Protein 4X2R (pdb70)

Secondary structure (DSSP, 8-state):
-PPEEEEEEEEETTEEEE-STT-GGG-EE-S-HHHHHHHHHHTT-SEEEEEEHHHHTTS---HHHHHHHHHH-SSEEEEESS--SHHHHHHHHHTT-SEEEE-HHHHH-HHHHHHHHHHHGGGEEEEEEEETTEE-----BHHHHHHHHHHTT---EEEEETTTTTS-S---HHHHHHHHHT-SS-EEEES---SHHHHHHHHTTGGGTEEEEEE-HHHHTTSS-HHHHHHHHTT--HHHH--

B-factor: mean 17.99, std 10.16, range [7.33, 72.29]

InterPro domains:
  IPR006062 Histidine biosynthesis protein [PF00977] (4-229)
  IPR010188 HisA/PriA, Actinobacteria [TIGR01919] (1-237)
  IPR011060 Ribulose-phosphate binding barrel [SSF51366] (2-235)
  IPR013785 Aldolase-type TIM barrel [G3DSA:3.20.20.70] (1-247)
  IPR023016 HisA/PriA [MF_01014] (3-236)
  IPR023016 HisA/PriA [cd04732] (4-230)
  IPR044524 Histidine biosynthesis, HisA-like [PTHR43090] (3-229)

Foldseek 3Di:
DFAAEAEEAEDDPQFGWFAALLDDVRTDGLGHSLVVLLQLLVLPHQEYEYEFLCQQLVHDTDLVSVLVSLQPNPHAYEYEGNCADDVSVVSCVVSPHQAYEDEANLAVPVPVVLVCCVVPPPNYEYEFEDAPQQGDGVHGGNLVSLVSVQVSPHQEYEYEDSNQALPLQAFPVVVVLVSLQSHPHAYETGGNNHALVSLLVLRVCVVSRPRYYYDYNNCSVCVDHSNLSVCSSVPDDRVVSPD

Radius of gyration: 16.37 Å; Cα contacts (8 Å, |Δi|>4): 578; chains: 1; bounding box: 48×37×38 Å

Solvent-accessible surface area: 10362 Å² total; per-residue (Å²): 137,104,3,28,3,0,0,1,0,9,0,15,124,29,74,0,1,21,14,92,65,14,100,58,85,33,89,59,67,66,27,35,4,11,102,9,0,88,85,27,40,149,24,49,6,91,30,0,17,0,10,5,2,29,10,17,52,59,187,60,71,15,19,95,48,8,59,133,0,9,61,81,14,82,44,114,2,0,14,22,16,18,12,108,67,93,81,29,7,87,107,7,32,178,21,50,3,34,18,0,8,0,30,37,4,0,35,137,60,59,130,9,1,38,130,7,6,87,131,59,21,124,94,1,0,0,18,1,34,1,124,60,67,74,2,36,55,86,55,39,51,0,57,135,10,0,57,80,0,43,156,30,37,9,113,35,0,7,1,13,12,12,50,44,15,9,34,52,92,9,19,42,32,114,11,6,100,86,0,6,92,110,18,126,13,38,0,0,1,20,9,6,10,24,38,12,84,23,0,14,28,0,27,154,6,35,123,90,25,0,39,5,0,10,0,9,43,1,14,32,76,59,67,9,77,3,71,35,0,40,39,4,6,45,68,43,46,41,159,112,25,112,130

CATH classification: 3.20.20.70

Structure (mmCIF, N/CA/C/O backbone):
data_4X2R
#
_entry.id   4X2R
#
_cell.length_a   76.020
_cell.length_b   76.020
_cell.length_c   43.179
_cell.angle_alpha   90.00
_cell.angle_beta   90.00
_cell.angle_gamma   90.00
#
_symmetry.space_group_name_H-M   'P 41'
#
loop_
_entity.id
_entity.type
_entity.pdbx_description
1 polymer '1-(5-phosphoribosyl)-5-[(5-phosphoribosylamino)methylideneamino] imidazole-4-carboxamide isomerase'
2 non-polymer 'PHOSPHATE ION'
3 non-polymer '3-CYCLOHEXYL-1-PROPYLSULFONIC ACID'
4 water water
#
loop_
_atom_site.group_PDB
_atom_site.id
_atom_site.type_symbol
_atom_site.label_atom_id
_atom_site.label_alt_id
_atom_site.label_comp_id
_atom_site.label_asym_id
_atom_site.label_entity_id
_atom_site.label_seq_id
_atom_site.pdbx_PDB_ins_code
_atom_site.Cartn_x
_atom_site.Cartn_y
_atom_site.Cartn_z
_atom_site.occupancy
_atom_site.B_iso_or_equiv
_atom_site.auth_seq_id
_atom_site.auth_comp_id
_atom_site.auth_asym_id
_atom_site.auth_atom_id
_atom_site.pdbx_PDB_model_num
ATOM 1 N N . ALA A 1 3 ? -31.147 5.600 -6.687 1.00 30.72 0 ALA A N 1
ATOM 2 C CA . ALA A 1 3 ? -31.820 4.670 -7.631 1.00 28.18 0 ALA A CA 1
ATOM 3 C C . ALA A 1 3 ? -32.756 3.736 -6.854 1.00 22.41 0 ALA A C 1
ATOM 4 O O . ALA A 1 3 ? -32.492 3.358 -5.697 1.00 21.85 0 ALA A O 1
ATOM 6 N N . MET A 1 4 ? -33.857 3.358 -7.485 1.00 18.75 1 MET A N 1
ATOM 7 C CA . MET A 1 4 ? -34.843 2.492 -6.841 1.00 15.25 1 MET A CA 1
ATOM 8 C C . MET A 1 4 ? -34.236 1.192 -6.364 1.00 13.99 1 MET A C 1
ATOM 9 O O . MET A 1 4 ? -33.214 0.751 -6.965 1.00 15.34 1 MET A O 1
ATOM 14 N N . LEU A 1 5 ? -34.994 0.455 -5.518 1.00 11.60 2 LEU A N 1
ATOM 15 C CA . LEU A 1 5 ? -34.697 -0.935 -5.207 1.00 9.95 2 LEU A CA 1
ATOM 16 C C . LEU A 1 5 ? -34.555 -1.711 -6.504 1.00 9.21 2 LEU A C 1
ATOM 17 O O . LEU A 1 5 ? -35.478 -1.739 -7.307 1.00 10.67 2 LEU A O 1
ATOM 22 N N . THR A 1 6 ? -33.453 -2.397 -6.679 1.00 8.67 3 THR A N 1
ATOM 23 C CA . THR A 1 6 ? -33.243 -3.252 -7.839 1.00 8.93 3 THR A CA 1
ATOM 24 C C . THR A 1 6 ? -33.706 -4.665 -7.535 1.00 8.24 3 THR A C 1
ATOM 25 O O . THR A 1 6 ? -33.185 -5.277 -6.612 1.00 9.26 3 THR A O 1
ATOM 29 N N . LEU A 1 7 ? -34.651 -5.181 -8.317 1.00 8.48 4 LEU A N 1
ATOM 30 C CA . LEU A 1 7 ? -35.008 -6.572 -8.185 1.00 8.70 4 LEU A CA 1
ATOM 31 C C . LEU A 1 7 ? -34.126 -7.478 -9.027 1.00 9.10 4 LEU A C 1
ATOM 32 O O . LEU A 1 7 ? -33.785 -7.178 -10.189 1.00 10.82 4 LEU A O 1
ATOM 37 N N . LEU A 1 8 ? -33.769 -8.607 -8.453 1.00 8.14 5 LEU A N 1
ATOM 38 C CA . LEU A 1 8 ? -33.098 -9.678 -9.168 1.00 8.61 5 LEU A CA 1
ATOM 39 C C . LEU A 1 8 ? -33.996 -10.892 -9.121 1.00 8.15 5 LEU A C 1
ATOM 40 O O . LEU A 1 8 ? -33.935 -11.681 -8.158 1.00 9.56 5 LEU A O 1
ATOM 45 N N . PRO A 1 9 ? -34.883 -11.106 -10.102 1.00 7.78 6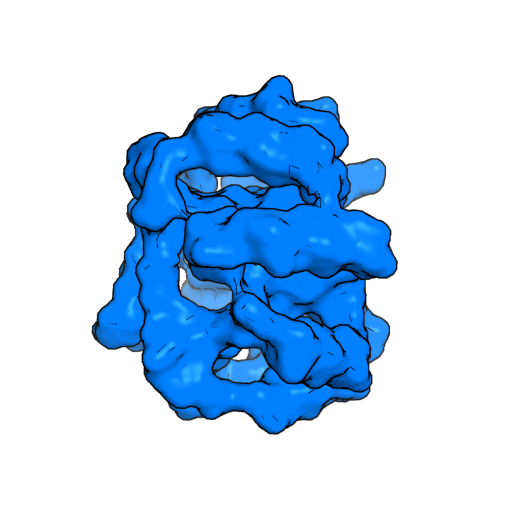 PRO A N 1
ATOM 46 C CA . PRO A 1 9 ? -35.601 -12.368 -10.138 1.00 7.59 6 PRO A CA 1
ATOM 47 C C . PRO A 1 9 ? -34.615 -13.500 -10.207 1.00 7.33 6 PRO A C 1
ATOM 48 O O . PRO A 1 9 ? -33.595 -13.412 -10.918 1.00 8.19 6 PRO A O 1
ATOM 52 N N . ALA A 1 10 ? -34.899 -14.592 -9.500 1.00 7.48 7 ALA A N 1
ATOM 53 C CA . ALA A 1 10 ? -34.001 -15.718 -9.423 1.00 7.82 7 ALA A CA 1
ATOM 54 C C . ALA A 1 10 ? -34.304 -16.780 -10.443 1.00 7.46 7 ALA A C 1
ATOM 55 O O . ALA A 1 10 ? -35.479 -17.019 -10.801 1.00 8.91 7 ALA A O 1
ATOM 57 N N . VAL A 1 11 ? -33.262 -17.460 -10.875 1.00 7.46 8 VAL A N 1
ATOM 58 C CA . VAL A 1 11 ? -33.345 -18.729 -11.588 1.00 7.77 8 VAL A CA 1
ATOM 59 C C . VAL A 1 11 ? -32.341 -19.661 -10.930 1.00 8.31 8 VAL A C 1
ATOM 60 O O . VAL A 1 11 ? -31.148 -19.463 -11.057 1.00 9.05 8 VAL A O 1
ATOM 64 N N . ASP A 1 12 ? -32.844 -20.626 -10.175 1.00 8.79 9 ASP A N 1
ATOM 65 C CA . ASP A 1 12 ? -32.024 -21.615 -9.484 1.00 8.95 9 ASP A CA 1
ATOM 66 C C . ASP A 1 12 ? -32.136 -22.918 -10.237 1.00 9.25 9 ASP A C 1
ATOM 67 O O . ASP A 1 12 ? -33.251 -23.371 -10.533 1.00 10.24 9 ASP A O 1
ATOM 72 N N . VAL A 1 13 ? -30.996 -23.542 -10.510 1.00 9.01 10 VAL A N 1
ATOM 73 C CA . VAL A 1 13 ? -30.940 -24.696 -11.381 1.00 9.33 10 VAL A CA 1
ATOM 74 C C . VAL A 1 13 ? -30.484 -25.916 -10.613 1.00 9.14 10 VAL A C 1
ATOM 75 O O . VAL A 1 13 ? -29.441 -25.905 -9.967 1.00 9.69 10 VAL A O 1
ATOM 79 N N . ALA A 1 14 ? -31.281 -26.991 -10.700 1.00 9.74 11 ALA A N 1
ATOM 80 C CA . ALA A 1 14 ? -30.893 -28.284 -10.125 1.00 9.96 11 ALA A CA 1
ATOM 81 C C . ALA A 1 14 ? -31.357 -29.340 -11.109 1.00 10.45 11 ALA A C 1
ATOM 82 O O . ALA A 1 14 ? -32.497 -29.302 -11.586 1.00 10.83 11 ALA A O 1
ATOM 84 N N . ASP A 1 15 ? -30.466 -30.262 -11.457 1.00 11.35 12 ASP A N 1
ATOM 85 C CA . ASP A 1 15 ? -30.803 -31.334 -12.396 1.00 12.53 12 ASP A CA 1
ATOM 86 C C . ASP A 1 15 ? -31.354 -30.752 -13.688 1.00 12.12 12 ASP A C 1
ATOM 87 O O . ASP A 1 15 ? -32.291 -31.300 -14.272 1.00 13.31 12 ASP A O 1
ATOM 92 N N . GLY A 1 16 ? -30.789 -29.644 -14.161 1.00 11.77 13 GLY A N 1
ATOM 93 C CA . GLY A 1 16 ? -31.219 -29.063 -15.419 1.00 12.63 13 GLY A CA 1
ATOM 94 C C . GLY A 1 16 ? -32.549 -28.346 -15.408 1.00 11.60 13 GLY A C 1
ATOM 95 O O . GLY A 1 16 ? -33.014 -27.942 -16.480 1.00 13.95 13 GLY A O 1
ATOM 96 N N . LYS A 1 17 ? -33.173 -28.195 -14.250 1.00 10.70 14 LYS A N 1
ATOM 97 C CA . LYS A 1 17 ? -34.497 -27.610 -14.126 1.00 10.85 14 LYS A CA 1
ATOM 98 C C . LYS A 1 17 ? -34.435 -26.338 -13.303 1.00 9.96 14 LYS A C 1
ATOM 99 O O . LYS A 1 17 ? -33.597 -26.217 -12.408 1.00 10.48 14 LYS A O 1
ATOM 105 N N . ALA A 1 18 ? -35.361 -25.419 -13.569 1.00 10.05 15 ALA A N 1
ATOM 106 C CA . ALA A 1 18 ? -35.592 -24.277 -12.688 1.00 9.37 15 ALA A CA 1
ATOM 107 C C . ALA A 1 18 ? -36.389 -24.772 -11.487 1.00 9.58 15 ALA A C 1
ATOM 108 O O . ALA A 1 18 ? -37.457 -25.347 -11.659 1.00 12.02 15 ALA A O 1
ATOM 110 N N . VAL A 1 19 ? -35.850 -24.584 -10.303 1.00 9.21 16 VAL A N 1
ATOM 111 C CA . VAL A 1 19 ? -36.481 -25.093 -9.096 1.00 9.71 16 VAL A CA 1
ATOM 112 C C . VAL A 1 19 ? -36.500 -24.020 -8.025 1.00 9.32 16 VAL A C 1
ATOM 113 O O . VAL A 1 19 ? -35.772 -23.029 -8.088 1.00 9.69 16 VAL A O 1
ATOM 117 N N . ARG A 1 20 ? -37.313 -24.263 -6.995 1.00 9.62 17 ARG A N 1
ATOM 118 C CA . ARG A 1 20 ? -37.183 -23.539 -5.731 1.00 9.56 17 ARG A CA 1
ATOM 119 C C . ARG A 1 20 ? -37.048 -24.568 -4.603 1.00 10.37 17 ARG A C 1
ATOM 120 O O . ARG A 1 20 ? -37.756 -25.564 -4.614 1.00 12.49 17 ARG A O 1
ATOM 128 N N . LEU A 1 21 ? -36.184 -24.258 -3.645 1.00 10.38 18 LEU A N 1
ATOM 129 C CA . LEU A 1 21 ? -36.003 -25.038 -2.440 1.00 11.24 18 LEU A CA 1
ATOM 130 C C . LEU A 1 21 ? -36.793 -24.413 -1.296 1.00 11.63 18 LEU A C 1
ATOM 131 O O . LEU A 1 21 ? -37.259 -23.243 -1.344 1.00 15.40 18 LEU A O 1
ATOM 136 N N . LEU A 1 22 ? -37.041 -25.174 -0.263 1.00 12.35 19 LEU A N 1
ATOM 137 C CA . LEU A 1 22 ? -37.639 -24.691 0.966 1.00 13.58 19 LEU A CA 1
ATOM 138 C C . LEU A 1 22 ? -36.554 -24.720 2.052 1.00 13.77 19 LEU A C 1
ATOM 139 O O . LEU A 1 22 ? -35.965 -25.755 2.337 1.00 14.81 19 LEU A O 1
ATOM 144 N N . GLN A 1 23 ? -36.300 -23.554 2.637 1.00 14.30 20 GLN A N 1
ATOM 145 C CA . GLN A 1 23 ? -35.326 -23.363 3.707 1.00 14.95 20 GLN A CA 1
ATOM 146 C C . GLN A 1 23 ? -33.978 -23.875 3.272 1.00 16.91 20 GLN A C 1
ATOM 147 O O . GLN A 1 23 ? -33.230 -24.374 4.073 1.00 18.57 20 GLN A O 1
ATOM 153 N N . GLY A 1 24 ? -33.686 -23.736 1.976 1.00 18.52 21 GLY A N 1
ATOM 154 C CA . GLY A 1 24 ? -32.386 -24.068 1.445 1.00 21.11 21 GLY A CA 1
ATOM 155 C C . GLY A 1 24 ? -32.043 -25.542 1.446 1.00 22.16 21 GLY A C 1
ATOM 156 O O . GLY A 1 24 ? -30.879 -25.887 1.218 1.00 24.84 21 GLY A O 1
ATOM 157 N N . GLU A 1 25 ? -33.018 -26.423 1.661 1.00 20.75 22 GLU A N 1
ATOM 158 C CA . GLU A 1 25 ? -32.732 -27.852 1.813 1.00 23.54 22 GLU A CA 1
ATOM 159 C C . GLU A 1 25 ? -32.684 -28.576 0.481 1.00 23.44 22 GLU A C 1
ATOM 160 O O . GLU A 1 25 ? -33.603 -28.543 -0.280 1.00 21.93 22 GLU A O 1
ATOM 166 N N A ALA A 1 26 ? -31.602 -29.259 0.155 0.43 24.18 23 ALA A N 1
ATOM 167 N N B ALA A 1 26 ? -31.539 -29.193 0.239 0.57 24.74 23 ALA A N 1
ATOM 168 C CA A ALA A 1 26 ? -31.477 -29.834 -1.196 0.43 24.76 23 ALA A CA 1
ATOM 169 C CA B ALA A 1 26 ? -31.393 -30.121 -0.857 0.57 25.48 23 ALA A CA 1
ATOM 170 C C A ALA A 1 26 ? -32.607 -30.806 -1.612 0.43 24.39 23 ALA A C 1
ATOM 171 C C B ALA A 1 26 ? -32.432 -31.202 -0.653 0.57 24.14 23 ALA A C 1
ATOM 172 O O A ALA A 1 26 ? -32.960 -30.916 -2.794 0.43 23.89 23 ALA A O 1
ATOM 173 O O B ALA A 1 26 ? -32.698 -31.640 0.475 0.57 23.53 23 ALA A O 1
ATOM 176 N N A GLY A 1 27 ? -33.172 -31.519 -0.650 0.43 24.06 24 GLY A N 1
ATOM 177 N N B GLY A 1 27 ? -33.038 -31.609 -1.759 0.57 23.25 24 GLY A N 1
ATOM 178 C CA A GLY A 1 27 ? -34.149 -32.542 -0.973 0.43 24.25 24 GLY A CA 1
ATOM 179 C CA B GLY A 1 27 ? -34.123 -32.562 -1.725 0.57 22.64 24 GLY A CA 1
ATOM 180 C C A GLY A 1 27 ? -35.532 -31.956 -1.130 0.43 23.24 24 GLY A C 1
ATOM 181 C C B GLY A 1 27 ? -35.504 -31.916 -1.668 0.57 22.21 24 GLY A C 1
ATOM 182 O O A GLY A 1 27 ? -36.520 -32.697 -1.132 0.43 24.37 24 GLY A O 1
ATOM 183 O O B GLY A 1 27 ? -36.473 -32.601 -1.965 0.57 23.29 24 GLY A O 1
ATOM 184 N N . SER A 1 28 ? -35.611 -30.639 -1.279 1.00 20.03 25 SER A N 1
ATOM 185 C CA . SER A 1 28 ? -36.904 -29.968 -1.158 1.00 19.06 25 SER A CA 1
ATOM 186 C C . SER A 1 28 ? -37.332 -29.207 -2.388 1.00 18.12 25 SER A C 1
ATOM 187 O O . SER A 1 28 ? -38.010 -28.222 -2.278 1.00 20.28 25 SER A O 1
ATOM 190 N N . GLU A 1 29 ? -36.852 -29.598 -3.549 1.00 19.20 26 GLU A N 1
ATOM 191 C CA . GLU A 1 29 ? -37.142 -28.849 -4.750 1.00 18.93 26 GLU A CA 1
ATOM 192 C C . GLU A 1 29 ? -38.568 -29.007 -5.282 1.00 16.60 26 GLU A C 1
ATOM 193 O O . GLU A 1 29 ? -39.162 -30.078 -5.255 1.00 18.96 26 GLU A O 1
ATOM 199 N N . THR A 1 30 ? -39.068 -27.890 -5.778 1.00 13.70 27 THR A N 1
ATOM 200 C CA . THR A 1 30 ? -40.226 -27.869 -6.638 1.00 13.75 27 THR A CA 1
ATOM 201 C C . THR A 1 30 ? -39.760 -27.459 -8.024 1.00 12.52 27 THR A C 1
ATOM 202 O O . THR A 1 30 ? -39.047 -26.485 -8.165 1.00 12.20 27 THR A O 1
ATOM 206 N N . ASP A 1 31 ? -40.140 -28.242 -9.013 1.00 13.40 28 ASP A N 1
ATOM 207 C CA . ASP A 1 31 ? -39.744 -28.064 -10.391 1.00 13.62 28 ASP A CA 1
ATOM 208 C C . ASP A 1 31 ? -40.680 -27.111 -11.112 1.00 12.82 28 ASP A C 1
ATOM 209 O O . ASP A 1 31 ? -41.872 -27.326 -11.126 1.00 16.60 28 ASP A O 1
ATOM 214 N N . TYR A 1 32 ? -40.107 -26.110 -11.751 1.00 11.98 29 TYR A N 1
ATOM 215 C CA . TYR A 1 32 ? -40.820 -25.089 -12.503 1.00 12.72 29 TYR A CA 1
ATOM 216 C C . TYR A 1 32 ? -40.367 -25.046 -13.962 1.00 13.92 29 TYR A C 1
ATOM 217 O O . TYR A 1 32 ? -40.576 -24.076 -14.666 1.00 16.70 29 TYR A O 1
ATOM 226 N N . GLY A 1 33 ? -39.802 -26.120 -14.454 1.00 13.41 30 GLY A N 1
ATOM 227 C CA . GLY A 1 33 ? -39.555 -26.225 -15.882 1.00 14.03 30 GLY A CA 1
ATOM 228 C C . GLY A 1 33 ? -38.183 -25.753 -16.319 1.00 12.11 30 GLY A C 1
ATOM 229 O O . GLY A 1 33 ? -37.193 -25.913 -15.632 1.00 13.29 30 GLY A O 1
ATOM 230 N N . SER A 1 34 ? -38.113 -25.197 -17.518 1.00 12.21 31 SER A N 1
ATOM 231 C CA . SER A 1 34 ? -36.855 -24.867 -18.120 1.00 11.92 31 SER A CA 1
ATOM 232 C C . SER A 1 34 ? -36.227 -23.607 -17.532 1.00 10.99 31 SER A C 1
ATOM 233 O O . SER A 1 34 ? -36.888 -22.563 -17.497 1.00 11.66 31 SER A O 1
ATOM 236 N N . PRO A 1 35 ? -34.944 -23.647 -17.157 1.00 10.84 32 PRO A N 1
ATOM 237 C CA . PRO A 1 35 ? -34.298 -22.431 -16.676 1.00 10.96 32 PRO A CA 1
ATOM 238 C C . PRO A 1 35 ? -34.108 -21.372 -17.745 1.00 9.68 32 PRO A C 1
ATOM 239 O O . PRO A 1 35 ? -34.213 -20.197 -17.441 1.00 10.29 32 PRO A O 1
ATOM 243 N N . ILE A 1 36 ? -33.817 -21.764 -18.982 1.00 10.55 33 ILE A N 1
ATOM 244 C CA . ILE A 1 36 ? -33.653 -20.730 -19.998 1.00 11.95 33 ILE A CA 1
ATOM 245 C C . ILE A 1 36 ? -35.002 -20.061 -20.272 1.00 10.68 33 ILE A C 1
ATOM 246 O O . ILE A 1 36 ? -35.038 -18.854 -20.493 1.00 11.00 33 ILE A O 1
ATOM 251 N N A GLU A 1 37 ? -36.109 -20.810 -20.236 0.51 11.14 34 GLU A N 1
ATOM 252 N N B GLU A 1 37 ? -36.115 -20.797 -20.232 0.49 11.36 34 GLU A N 1
ATOM 253 C CA A GLU A 1 37 ? -37.411 -20.185 -20.398 0.51 12.15 34 GLU A CA 1
ATOM 254 C CA B GLU A 1 37 ? -37.405 -20.150 -20.407 0.49 12.28 34 GLU A CA 1
ATOM 255 C C A GLU A 1 37 ? -37.719 -19.214 -19.264 0.51 10.95 34 GLU A C 1
ATOM 256 C C B GLU A 1 37 ? -37.738 -19.209 -19.259 0.49 10.92 34 GLU A C 1
ATOM 257 O O A GLU A 1 37 ? -38.240 -18.113 -19.513 0.51 11.63 34 GLU A O 1
ATOM 258 O O B GLU A 1 37 ? -38.307 -18.127 -19.497 0.49 11.20 34 GLU A O 1
ATOM 269 N N . ALA A 1 38 ? -37.396 -19.589 -18.030 1.00 10.15 35 ALA A N 1
ATOM 270 C CA . ALA A 1 38 ? -37.607 -18.686 -16.910 1.00 9.95 35 ALA A CA 1
ATOM 271 C C . ALA A 1 38 ? -36.795 -17.403 -17.083 1.00 9.19 35 ALA A C 1
ATOM 272 O O . ALA A 1 38 ? -37.308 -16.301 -16.881 1.00 9.48 35 ALA A O 1
ATOM 274 N N . ALA A 1 39 ? -35.535 -17.538 -17.460 1.00 8.89 36 ALA A N 1
ATOM 275 C CA . ALA A 1 39 ? -34.689 -16.383 -17.657 1.00 9.11 36 ALA A CA 1
ATOM 276 C C . ALA A 1 39 ? -35.244 -15.469 -18.749 1.00 9.26 36 ALA A C 1
ATOM 277 O O . ALA A 1 39 ? -35.280 -14.252 -18.594 1.00 9.65 36 ALA A O 1
ATOM 279 N N . ARG A 1 40 ? -35.682 -16.067 -19.857 1.00 9.66 37 ARG A N 1
ATOM 280 C CA . ARG A 1 40 ? -36.269 -15.283 -20.940 1.00 10.75 37 ARG A CA 1
ATOM 281 C C . ARG A 1 40 ? -37.515 -14.545 -20.464 1.00 10.47 37 ARG A C 1
ATOM 282 O O . ARG A 1 40 ? -37.726 -13.389 -20.815 1.00 11.50 37 ARG A O 1
ATOM 290 N N . ASP A 1 41 ? -38.333 -15.200 -19.644 1.00 10.61 38 ASP A N 1
ATOM 291 C CA . ASP A 1 41 ? -39.499 -14.561 -19.079 1.00 11.25 38 ASP A CA 1
ATOM 292 C C . ASP A 1 41 ? -39.099 -13.337 -18.261 1.00 9.86 38 ASP A C 1
ATOM 293 O O . ASP A 1 41 ? -39.774 -12.285 -18.323 1.00 10.51 38 ASP A O 1
ATOM 298 N N . TRP A 1 42 ? -38.055 -13.429 -17.466 1.00 8.86 39 TRP A N 1
ATOM 299 C CA . TRP A 1 42 ? -37.664 -12.295 -16.660 1.00 8.72 39 TRP A CA 1
ATOM 300 C C . TRP A 1 42 ? -37.168 -11.148 -17.525 1.00 8.86 39 TRP A C 1
ATOM 301 O O . TRP A 1 42 ? -37.490 -9.982 -17.230 1.00 9.47 39 TRP A O 1
ATOM 312 N N . VAL A 1 43 ? -36.409 -11.437 -18.572 1.00 8.88 40 VAL A N 1
ATOM 313 C CA . VAL A 1 43 ? -35.984 -10.381 -19.484 1.00 9.54 40 VAL A CA 1
ATOM 314 C C . VAL A 1 43 ? -37.199 -9.713 -20.091 1.00 9.63 40 VAL A C 1
ATOM 315 O O . VAL A 1 43 ? -37.299 -8.467 -20.148 1.00 10.24 40 VAL A O 1
ATOM 319 N N . GLU A 1 44 ? -38.148 -10.487 -20.570 1.00 9.97 41 GLU A N 1
ATOM 320 C CA . GLU A 1 44 ? -39.314 -9.935 -21.238 1.00 10.87 41 GLU A CA 1
ATOM 321 C C . GLU A 1 44 ? -40.215 -9.107 -20.314 1.00 10.01 41 GLU A C 1
ATOM 322 O O . GLU A 1 44 ? -40.917 -8.238 -20.773 1.00 11.55 41 GLU A O 1
ATOM 328 N N . ALA A 1 45 ? -40.112 -9.356 -19.013 1.00 9.79 42 ALA A N 1
ATOM 329 C CA . ALA A 1 45 ? -40.843 -8.608 -17.989 1.00 9.83 42 ALA A CA 1
ATOM 330 C C . ALA A 1 45 ? -40.180 -7.294 -17.607 1.00 9.25 42 ALA A C 1
ATOM 331 O O . ALA A 1 45 ? -40.765 -6.548 -16.822 1.00 10.16 42 ALA A O 1
ATOM 333 N N . GLY A 1 46 ? -38.988 -7.032 -18.132 1.00 9.50 43 GLY A N 1
ATOM 334 C CA . GLY A 1 46 ? -38.296 -5.802 -17.837 1.00 9.92 43 GLY A CA 1
ATOM 335 C C . GLY A 1 46 ? -37.242 -5.852 -16.771 1.00 8.77 43 GLY A C 1
ATOM 336 O O . GLY A 1 46 ? -36.769 -4.805 -16.334 1.00 10.16 43 GLY A O 1
ATOM 337 N N . ALA A 1 47 ? -36.783 -7.046 -16.394 1.00 8.91 44 ALA A N 1
ATOM 338 C CA . ALA A 1 47 ? -35.676 -7.133 -15.444 1.00 9.44 44 ALA A CA 1
ATOM 339 C C . ALA A 1 47 ? -34.424 -6.471 -15.973 1.00 9.54 44 ALA A C 1
ATOM 340 O O . ALA A 1 47 ? -34.094 -6.571 -17.161 1.00 10.33 44 ALA A O 1
ATOM 342 N N A GLU A 1 48 ? -33.662 -5.851 -15.067 0.61 9.34 45 GLU A N 1
ATOM 343 N N B GLU A 1 48 ? -33.664 -5.884 -15.060 0.39 10.04 45 GLU A N 1
ATOM 344 C CA A GLU A 1 48 ? -32.308 -5.396 -15.314 0.61 10.15 45 GLU A CA 1
ATOM 345 C CA B GLU A 1 48 ? -32.344 -5.400 -15.355 0.39 10.56 45 GLU A CA 1
ATOM 346 C C A GLU A 1 48 ? -31.252 -6.437 -14.995 0.61 9.78 45 GLU A C 1
ATOM 347 C C B GLU A 1 48 ? -31.268 -6.451 -15.010 0.39 10.01 45 GLU A C 1
ATOM 348 O O A GLU A 1 48 ? -30.140 -6.371 -15.504 0.61 11.36 45 GLU A O 1
ATOM 349 O O B GLU A 1 48 ? -30.197 -6.479 -15.599 0.39 10.64 45 GLU A O 1
ATOM 360 N N . TRP A 1 49 ? -31.585 -7.312 -14.047 1.00 9.83 46 TRP A N 1
ATOM 361 C CA . TRP A 1 49 ? -30.702 -8.339 -13.512 1.00 9.53 46 TRP A CA 1
ATOM 362 C C . TRP A 1 49 ? -31.449 -9.635 -13.394 1.00 9.85 46 TRP A C 1
ATOM 363 O O . TRP A 1 49 ? -32.668 -9.644 -13.149 1.00 11.20 46 TRP A O 1
ATOM 374 N N . ILE A 1 50 ? -30.718 -10.741 -13.479 1.00 9.56 47 ILE A N 1
ATOM 375 C CA . ILE A 1 50 ? -31.165 -12.031 -13.005 1.00 9.31 47 ILE A CA 1
ATOM 376 C C . ILE A 1 50 ? -30.145 -12.560 -12.027 1.00 8.28 47 ILE A C 1
ATOM 377 O O . ILE A 1 50 ? -28.943 -12.380 -12.235 1.00 9.87 47 ILE A O 1
ATOM 382 N N . HIS A 1 51 ? -30.609 -13.225 -10.980 1.00 7.81 48 HIS A N 1
ATOM 383 C CA . HIS A 1 51 ? -29.749 -13.932 -10.046 1.00 7.81 48 HIS A CA 1
ATOM 384 C C . HIS A 1 51 ? -29.830 -15.425 -10.409 1.00 7.58 48 HIS A C 1
ATOM 385 O O . HIS A 1 51 ? -30.878 -16.034 -10.251 1.00 8.83 48 HIS A O 1
ATOM 392 N N . LEU A 1 52 ? -28.740 -15.961 -10.928 1.00 7.79 49 LEU A N 1
ATOM 393 C CA . LEU A 1 52 ? -28.697 -17.293 -11.521 1.00 7.64 49 LEU A CA 1
ATOM 394 C C . LEU A 1 52 ? -27.817 -18.180 -10.665 1.00 8.00 49 LEU A C 1
ATOM 395 O O . LEU A 1 52 ? -26.631 -17.865 -10.476 1.00 9.43 49 LEU A O 1
ATOM 400 N N . VAL A 1 53 ? -28.381 -19.266 -10.152 1.00 8.47 50 VAL A N 1
ATOM 401 C CA . VAL A 1 53 ? -27.702 -20.113 -9.197 1.00 8.47 50 VAL A CA 1
ATOM 402 C C . VAL A 1 53 ? -27.616 -21.530 -9.704 1.00 8.37 50 VAL A C 1
ATOM 403 O O . VAL A 1 53 ? -28.606 -22.103 -10.142 1.00 9.42 50 VAL A O 1
ATOM 407 N N . ASP A 1 54 ? -26.425 -22.123 -9.612 1.00 8.52 51 ASP A N 1
ATOM 408 C CA . ASP A 1 54 ? -26.223 -23.545 -9.845 1.00 9.11 51 ASP A CA 1
ATOM 409 C C . ASP A 1 54 ? -26.327 -24.261 -8.513 1.00 8.55 51 ASP A C 1
ATOM 410 O O . ASP A 1 54 ? -25.368 -24.271 -7.743 1.00 9.41 51 ASP A O 1
ATOM 415 N N . LEU A 1 55 ? -27.507 -24.797 -8.196 1.00 9.00 52 LEU A N 1
ATOM 416 C CA . LEU A 1 55 ? -27.699 -25.406 -6.900 1.00 9.36 52 LEU A CA 1
ATOM 417 C C . LEU A 1 55 ? -26.898 -26.675 -6.747 1.00 9.73 52 LEU A C 1
ATOM 418 O O . LEU A 1 55 ? -26.402 -26.977 -5.662 1.00 11.13 52 LEU A O 1
ATOM 423 N N . ASP A 1 56 ? -26.752 -27.454 -7.813 1.00 9.39 53 ASP A N 1
ATOM 424 C CA . ASP A 1 56 ? -25.966 -28.670 -7.696 1.00 10.07 53 ASP A CA 1
ATOM 425 C C . ASP A 1 56 ? -24.527 -28.330 -7.325 1.00 10.55 53 ASP A C 1
ATOM 426 O O . ASP A 1 56 ? -23.917 -28.951 -6.435 1.00 11.88 53 ASP A O 1
ATOM 431 N N . ALA A 1 57 ? -23.968 -27.318 -7.973 1.00 9.54 54 ALA A N 1
ATOM 432 C CA . ALA A 1 57 ? -22.628 -26.869 -7.631 1.00 10.35 54 ALA A CA 1
ATOM 433 C C . ALA A 1 57 ? -22.587 -26.258 -6.235 1.00 10.61 54 ALA A C 1
ATOM 434 O O . ALA A 1 57 ? -21.632 -26.484 -5.480 1.00 12.42 54 ALA A O 1
ATOM 436 N N . ALA A 1 58 ? -23.603 -25.511 -5.852 1.00 10.93 55 ALA A N 1
ATOM 437 C CA . ALA A 1 58 ? -23.629 -24.899 -4.522 1.00 12.53 55 ALA A CA 1
ATOM 438 C C . ALA A 1 58 ? -23.535 -25.957 -3.428 1.00 13.60 55 ALA A C 1
ATOM 439 O O . ALA A 1 58 ? -22.905 -25.724 -2.407 1.00 16.79 55 ALA A O 1
ATOM 441 N N . PHE A 1 59 ? -24.191 -27.094 -3.634 1.00 12.52 56 PHE A N 1
ATOM 442 C CA . PHE A 1 59 ? -24.199 -28.220 -2.703 1.00 13.97 56 PHE A CA 1
ATOM 443 C C . PHE A 1 59 ? -23.002 -29.136 -2.849 1.00 15.71 56 PHE A C 1
ATOM 444 O O . PHE A 1 59 ? -22.896 -30.120 -2.145 1.00 16.62 56 PHE A O 1
ATOM 452 N N . GLY A 1 60 ? -22.086 -28.805 -3.755 1.00 16.76 57 GLY A N 1
ATOM 453 C CA . GLY A 1 60 ? -20.915 -29.601 -3.946 1.00 18.35 57 GLY A CA 1
ATOM 454 C C . GLY A 1 60 ? -21.344 -30.964 -4.390 1.00 16.94 57 GLY A C 1
ATOM 455 O O . GLY A 1 60 ? -20.768 -31.973 -3.937 1.00 19.99 57 GLY A O 1
ATOM 456 N N . ARG A 1 61 ? -22.267 -31.020 -5.324 1.00 16.39 58 ARG A N 1
ATOM 457 C CA . ARG A 1 61 ? -22.808 -32.255 -5.727 1.00 16.91 58 ARG A CA 1
ATOM 458 C C . ARG A 1 61 ? -23.202 -32.134 -7.209 1.00 14.92 58 ARG A C 1
ATOM 459 O O . ARG A 1 61 ? -24.375 -32.041 -7.518 1.00 16.73 58 ARG A O 1
ATOM 467 N N . GLY A 1 62 ? -22.214 -32.090 -8.105 1.00 12.12 59 GLY A N 1
ATOM 468 C CA . GLY A 1 62 ? -22.438 -31.943 -9.530 1.00 11.55 59 GLY A CA 1
ATOM 469 C C . GLY A 1 62 ? -22.428 -30.497 -9.980 1.00 10.62 59 GLY A C 1
ATOM 470 O O . GLY A 1 62 ? -21.926 -29.611 -9.312 1.00 11.24 59 GLY A O 1
ATOM 471 N N . SER A 1 63 ? -22.962 -30.273 -11.182 1.00 10.04 60 SER A N 1
ATOM 472 C CA . SER A 1 63 ? -22.939 -28.977 -11.803 1.00 9.72 60 SER A CA 1
ATOM 473 C C . SER A 1 63 ? -23.861 -28.931 -12.994 1.00 9.87 60 SER A C 1
ATOM 474 O O . SER A 1 63 ? -24.146 -29.943 -13.623 1.00 11.47 60 SER A O 1
ATOM 477 N N . ASN A 1 64 ? -24.268 -27.706 -13.333 1.00 9.60 61 ASN A N 1
ATOM 478 C CA . ASN A 1 64 ? -25.031 -27.370 -14.509 1.00 10.20 61 ASN A CA 1
ATOM 479 C C . ASN A 1 64 ? -24.322 -26.293 -15.333 1.00 9.84 61 ASN A C 1
ATOM 480 O O . ASN A 1 64 ? -24.969 -25.505 -16.022 1.00 10.28 61 ASN A O 1
ATOM 485 N N . ALA A 1 65 ? -23.003 -26.239 -15.257 1.00 10.97 62 ALA A N 1
ATOM 486 C CA . ALA A 1 65 ? -22.292 -25.091 -15.773 1.00 11.27 62 ALA A CA 1
ATOM 487 C C . ALA A 1 65 ? -22.585 -24.743 -17.237 1.00 10.80 62 ALA A C 1
ATOM 488 O O . ALA A 1 65 ? -22.798 -23.567 -17.523 1.00 11.22 62 ALA A O 1
ATOM 490 N N . PRO A 1 66 ? -22.578 -25.709 -18.158 1.00 11.52 63 PRO A N 1
ATOM 491 C CA . PRO A 1 66 ? -22.856 -25.320 -19.552 1.00 12.63 63 PRO A CA 1
ATOM 492 C C . PRO A 1 66 ? -24.220 -24.655 -19.717 1.00 11.64 63 PRO A C 1
ATOM 493 O O . PRO A 1 66 ? -24.373 -23.746 -20.534 1.00 12.15 63 PRO A O 1
ATOM 497 N N . LEU A 1 67 ? -25.204 -25.156 -18.999 1.00 11.51 64 LEU A N 1
ATOM 498 C CA . LEU A 1 67 ? -26.539 -24.601 -19.078 1.00 12.13 64 LEU A CA 1
ATOM 499 C C . LEU A 1 67 ? -26.563 -23.153 -18.576 1.00 10.91 64 LEU A C 1
ATOM 500 O O . LEU A 1 67 ? -27.154 -22.259 -19.201 1.00 11.31 64 LEU A O 1
ATOM 505 N N . LEU A 1 68 ? -25.903 -22.906 -17.440 1.00 10.45 65 LEU A N 1
ATOM 506 C CA . LEU A 1 68 ? -25.830 -21.547 -16.951 1.00 10.41 65 LEU A CA 1
ATOM 507 C C . LEU A 1 68 ? -25.069 -20.646 -17.911 1.00 10.36 65 LEU A C 1
ATOM 508 O O . LEU A 1 68 ? -25.456 -19.501 -18.131 1.00 11.10 65 LEU A O 1
ATOM 513 N N . GLU A 1 69 ? -23.984 -21.143 -18.513 1.00 10.67 66 GLU A N 1
ATOM 514 C CA . GLU A 1 69 ? -23.238 -20.359 -19.499 1.00 11.73 66 GLU A CA 1
ATOM 515 C C . GLU A 1 69 ? -24.108 -19.964 -20.656 1.00 11.02 66 GLU A C 1
ATOM 516 O O . GLU A 1 69 ? -24.023 -18.843 -21.165 1.00 11.62 66 GLU A O 1
ATOM 522 N N . ARG A 1 70 ? -24.934 -20.896 -21.117 1.00 10.87 67 ARG A N 1
ATOM 523 C CA . ARG A 1 70 ? -25.830 -20.572 -22.217 1.00 11.64 67 ARG A CA 1
ATOM 524 C C . ARG A 1 70 ? -26.780 -19.446 -21.840 1.00 11.07 67 ARG A C 1
ATOM 525 O O . ARG A 1 70 ? -27.018 -18.526 -22.633 1.00 11.97 67 ARG A O 1
ATOM 533 N N . ILE A 1 71 ? -27.327 -19.502 -20.628 1.00 10.17 68 ILE A N 1
ATOM 534 C CA . ILE A 1 71 ? -28.243 -18.471 -20.179 1.00 10.27 68 ILE A CA 1
ATOM 535 C C . ILE A 1 71 ? -27.527 -17.122 -20.126 1.00 10.38 68 ILE A C 1
ATOM 536 O O . ILE A 1 71 ? -28.043 -16.118 -20.625 1.00 11.49 68 ILE A O 1
ATOM 541 N N . VAL A 1 72 ? -26.377 -17.071 -19.484 1.00 9.88 69 VAL A N 1
ATOM 542 C CA . VAL A 1 72 ? -25.659 -15.803 -19.347 1.00 10.38 69 VAL A CA 1
ATOM 543 C C . VAL A 1 72 ? -25.364 -15.215 -20.719 1.00 11.76 69 VAL A C 1
ATOM 544 O O . VAL A 1 72 ? -25.483 -14.021 -20.932 1.00 13.20 69 VAL A O 1
ATOM 548 N N . GLY A 1 73 ? -24.981 -16.063 -21.663 1.00 11.93 70 GLY A N 1
ATOM 549 C CA . GLY A 1 73 ? -24.606 -15.591 -22.972 1.00 13.81 70 GLY A CA 1
ATOM 550 C C . GLY A 1 73 ? -25.792 -15.118 -23.780 1.00 14.95 70 GLY A C 1
ATOM 551 O O . GLY A 1 73 ? -25.645 -14.269 -24.647 1.00 19.52 70 GLY A O 1
ATOM 552 N N . GLU A 1 74 ? -26.964 -15.686 -23.585 1.00 14.44 71 GLU A N 1
ATOM 553 C CA . GLU A 1 74 ? -28.128 -15.346 -24.360 1.00 15.41 71 GLU A CA 1
ATOM 554 C C . GLU A 1 74 ? -28.888 -14.138 -23.860 1.00 16.26 71 GLU A C 1
ATOM 555 O O . GLU A 1 74 ? -29.379 -13.395 -24.665 1.00 19.66 71 GLU A O 1
ATOM 561 N N A VAL A 1 75 ? -28.933 -13.925 -22.564 0.53 13.98 72 VAL A N 1
ATOM 562 N N B VAL A 1 75 ? -29.088 -13.975 -22.532 0.47 14.83 72 VAL A N 1
ATOM 563 C CA A VAL A 1 75 ? -29.612 -12.742 -22.150 0.53 13.65 72 VAL A CA 1
ATOM 564 C CA B VAL A 1 75 ? -30.167 -13.073 -21.982 0.47 14.74 72 VAL A CA 1
ATOM 565 C C A VAL A 1 75 ? -28.719 -11.526 -22.288 0.53 12.09 72 VAL A C 1
ATOM 566 C C B VAL A 1 75 ? -30.006 -11.557 -22.239 0.47 13.89 72 VAL A C 1
ATOM 567 O O A VAL A 1 75 ? -27.520 -11.567 -22.037 0.53 13.56 72 VAL A O 1
ATOM 568 O O B VAL A 1 75 ? -30.985 -10.801 -22.232 0.47 15.72 72 VAL A O 1
ATOM 575 N N A GLY A 1 76 ? -29.322 -10.423 -22.693 0.53 11.39 73 GLY A N 1
ATOM 576 N N B GLY A 1 76 ? -28.775 -11.105 -22.436 0.47 13.72 73 GLY A N 1
ATOM 577 C CA A GLY A 1 76 ? -28.595 -9.203 -22.893 0.53 12.97 73 GLY A CA 1
ATOM 578 C CA B GLY A 1 76 ? -28.499 -9.690 -22.725 0.47 14.21 73 GLY A CA 1
ATOM 579 C C A GLY A 1 76 ? -28.582 -8.375 -21.635 0.53 14.32 73 GLY A C 1
ATOM 580 C C B GLY A 1 76 ? -28.288 -8.725 -21.533 0.47 14.76 73 GLY A C 1
ATOM 581 O O A GLY A 1 76 ? -28.025 -7.283 -21.687 0.53 17.48 73 GLY A O 1
ATOM 582 O O B GLY A 1 76 ? -27.366 -7.882 -21.512 0.47 16.66 73 GLY A O 1
ATOM 583 N N . ILE A 1 77 ? -29.136 -8.867 -20.518 1.00 12.73 74 ILE A N 1
ATOM 584 C CA . ILE A 1 77 ? -29.110 -8.112 -19.297 1.00 11.47 74 ILE A CA 1
ATOM 585 C C . ILE A 1 77 ? -28.027 -8.658 -18.363 1.00 11.06 74 ILE A C 1
ATOM 586 O O . ILE A 1 77 ? -27.326 -9.628 -18.656 1.00 13.27 74 ILE A O 1
ATOM 591 N N . LYS A 1 78 ? -27.884 -8.031 -17.214 1.00 10.88 75 LYS A N 1
ATOM 592 C CA . LYS A 1 78 ? -26.849 -8.371 -16.260 1.00 10.30 75 LYS A CA 1
ATOM 593 C C . LYS A 1 78 ? -27.241 -9.604 -15.475 1.00 9.55 75 LYS A C 1
ATOM 594 O O . LYS A 1 78 ? -28.372 -9.727 -15.015 1.00 10.71 75 LYS A O 1
ATOM 600 N N . VAL A 1 79 ? -26.278 -10.498 -15.281 1.00 9.39 76 VAL A N 1
ATOM 601 C CA . VAL A 1 79 ? -26.485 -11.704 -14.502 1.00 9.19 76 VAL A CA 1
ATOM 602 C C . VAL A 1 79 ? -25.523 -11.764 -13.333 1.00 9.29 76 VAL A C 1
ATOM 603 O O . VAL A 1 79 ? -24.306 -11.585 -13.507 1.00 10.70 76 VAL A O 1
ATOM 607 N N . GLU A 1 80 ? -26.060 -12.018 -12.151 1.00 8.92 77 GLU A N 1
ATOM 608 C CA . GLU A 1 80 ? -25.304 -12.355 -10.958 1.00 10.21 77 GLU A CA 1
ATOM 609 C C . GLU A 1 80 ? -25.307 -13.872 -10.860 1.00 10.02 77 GLU A C 1
ATOM 610 O O . GLU A 1 80 ? -26.354 -14.474 -10.733 1.00 11.29 77 GLU A O 1
ATOM 616 N N . LEU A 1 81 ? -24.122 -14.464 -10.939 1.00 10.14 78 LEU A N 1
ATOM 617 C CA . LEU A 1 81 ? -23.938 -15.914 -10.964 1.00 10.82 78 LEU A CA 1
ATOM 618 C C . LEU A 1 81 ? -23.432 -16.418 -9.635 1.00 10.65 78 LEU A C 1
ATOM 619 O O . LEU A 1 81 ? -22.495 -15.850 -9.085 1.00 11.68 78 LEU A O 1
ATOM 624 N N . SER A 1 82 ? -24.031 -17.500 -9.141 1.00 11.13 79 SER A N 1
ATOM 625 C CA . SER A 1 82 ? -23.671 -18.080 -7.864 1.00 12.53 79 SER A CA 1
ATOM 626 C C . SER A 1 82 ? -23.699 -19.601 -7.955 1.00 12.29 79 SER A C 1
ATOM 627 O O . SER A 1 82 ? -24.466 -20.171 -8.743 1.00 13.58 79 SER A O 1
ATOM 630 N N . GLY A 1 83 ? -22.899 -20.242 -7.127 1.00 12.33 80 GLY A N 1
ATOM 631 C CA . GLY A 1 83 ? -22.933 -21.673 -6.913 1.00 12.52 80 GLY A CA 1
ATOM 632 C C . GLY A 1 83 ? -21.633 -22.291 -7.369 1.00 13.67 80 GLY A C 1
ATOM 633 O O . GLY A 1 83 ? -21.323 -22.305 -8.536 1.00 17.32 80 GLY A O 1
ATOM 634 N N . GLY A 1 84 ? -20.859 -22.751 -6.410 1.00 14.52 81 GLY A N 1
ATOM 635 C CA . GLY A 1 84 ? -19.612 -23.405 -6.725 1.00 19.00 81 GLY A CA 1
ATOM 636 C C . GLY A 1 84 ? -18.458 -22.509 -7.115 1.00 18.67 81 GLY A C 1
ATOM 637 O O . GLY A 1 84 ? -17.450 -22.992 -7.632 1.00 22.46 81 GLY A O 1
ATOM 638 N N A ILE A 1 85 ? -18.574 -21.218 -6.849 0.48 16.37 82 ILE A N 1
ATOM 639 N N B ILE A 1 85 ? -18.546 -21.218 -6.841 0.52 16.67 82 ILE A N 1
ATOM 640 C CA A ILE A 1 85 ? -17.493 -20.303 -7.210 0.48 16.43 82 ILE A CA 1
ATOM 641 C CA B ILE A 1 85 ? -17.434 -20.338 -7.208 0.52 16.95 82 ILE A CA 1
ATOM 642 C C A ILE A 1 85 ? -16.582 -20.243 -6.006 0.48 17.63 82 ILE A C 1
ATOM 643 C C B ILE A 1 85 ? -16.450 -20.351 -6.058 0.52 16.99 82 ILE A C 1
ATOM 644 O O A ILE A 1 85 ? -16.857 -19.526 -5.042 0.48 18.97 82 ILE A O 1
ATOM 645 O O B ILE A 1 85 ? -16.597 -19.598 -5.107 0.52 17.62 82 ILE A O 1
ATOM 654 N N A ARG A 1 86 ? -15.513 -21.040 -6.063 0.48 18.49 83 ARG A N 1
ATOM 655 N N B ARG A 1 86 ? -15.459 -21.233 -6.126 0.52 18.11 83 ARG A N 1
ATOM 656 C CA A ARG A 1 86 ? -14.698 -21.328 -4.883 0.48 20.04 83 ARG A CA 1
ATOM 657 C CA B ARG A 1 86 ? -14.676 -21.547 -4.935 0.52 20.01 83 ARG A CA 1
ATOM 658 C C A ARG A 1 86 ? -13.204 -21.531 -5.167 0.48 18.51 83 ARG A C 1
ATOM 659 C C B ARG A 1 86 ? -13.185 -21.434 -5.145 0.52 18.88 83 ARG A C 1
ATOM 660 O O A ARG A 1 86 ? -12.467 -21.906 -4.266 0.48 19.34 83 ARG A O 1
ATOM 661 O O B ARG A 1 86 ? -12.438 -21.438 -4.172 0.52 19.81 83 ARG A O 1
ATOM 676 N N . ASP A 1 87 ? -12.763 -21.289 -6.398 1.00 18.32 84 ASP A N 1
ATOM 677 C CA . ASP A 1 87 ? -11.356 -21.316 -6.733 1.00 18.27 84 ASP A CA 1
ATOM 678 C C . ASP A 1 87 ? -11.101 -20.575 -8.032 1.00 16.43 84 ASP A C 1
ATOM 679 O O . ASP A 1 87 ? -12.032 -20.111 -8.665 1.00 15.91 84 ASP A O 1
ATOM 684 N N . ASP A 1 88 ? -9.834 -20.453 -8.413 1.00 16.43 85 ASP A N 1
ATOM 685 C CA . ASP A 1 88 ? -9.508 -19.675 -9.587 1.00 17.42 85 ASP A CA 1
ATOM 686 C C . ASP A 1 88 ? -10.185 -20.217 -10.852 1.00 16.24 85 ASP A C 1
ATOM 687 O O . ASP A 1 88 ? -10.657 -19.441 -11.689 1.00 16.56 85 ASP A O 1
ATOM 692 N N . ALA A 1 89 ? -10.210 -21.541 -11.029 1.00 16.60 86 ALA A N 1
ATOM 693 C CA . ALA A 1 89 ? -10.757 -22.114 -12.254 1.00 16.55 86 ALA A CA 1
ATOM 694 C C . ALA A 1 89 ? -12.236 -21.749 -12.410 1.00 14.90 86 ALA A C 1
ATOM 695 O O . ALA A 1 89 ? -12.698 -21.303 -13.466 1.00 15.63 86 ALA A O 1
ATOM 697 N N . SER A 1 90 ? -12.971 -21.916 -11.329 1.00 15.14 87 SER A N 1
ATOM 698 C CA . SER A 1 90 ? -14.401 -21.648 -11.341 1.00 14.61 87 SER A CA 1
ATOM 699 C C . SER A 1 90 ? -14.731 -20.165 -11.450 1.00 13.48 87 SER A C 1
ATOM 700 O O . SER A 1 90 ? -15.666 -19.778 -12.136 1.00 14.05 87 SER A O 1
ATOM 703 N N . LEU A 1 91 ? -13.957 -19.334 -10.780 1.00 13.43 88 LEU A N 1
ATOM 704 C CA . LEU A 1 91 ? -14.128 -17.898 -10.915 1.00 13.92 88 LEU A CA 1
ATOM 705 C C . LEU A 1 91 ? -13.841 -17.442 -12.326 1.00 13.29 88 LEU A C 1
ATOM 706 O O . LEU A 1 91 ? -14.604 -16.706 -12.921 1.00 14.30 88 LEU A O 1
ATOM 711 N N . THR A 1 92 ? -12.722 -17.917 -12.888 1.00 13.92 89 THR A N 1
ATOM 712 C CA . THR A 1 92 ? -12.358 -17.579 -14.248 1.00 14.92 89 THR A CA 1
ATOM 713 C C . THR A 1 92 ? -13.465 -17.959 -15.215 1.00 13.11 89 THR A C 1
ATOM 714 O O . THR A 1 92 ? -13.831 -17.182 -16.114 1.00 14.56 89 THR A O 1
ATOM 718 N N . ARG A 1 93 ? -14.004 -19.165 -15.028 1.00 13.80 90 ARG A N 1
ATOM 719 C CA . ARG A 1 93 ? -15.046 -19.635 -15.911 1.00 13.97 90 ARG A CA 1
ATOM 720 C C . ARG A 1 93 ? -16.295 -18.738 -15.820 1.00 13.17 90 ARG A C 1
ATOM 721 O O . ARG A 1 93 ? -16.906 -18.412 -16.825 1.00 14.75 90 ARG A O 1
ATOM 729 N N . ALA A 1 94 ? -16.672 -18.378 -14.605 1.00 13.79 91 ALA A N 1
ATOM 730 C CA . ALA A 1 94 ? -17.870 -17.564 -14.399 1.00 14.71 91 ALA A CA 1
ATOM 731 C C . ALA A 1 94 ? -17.698 -16.188 -15.064 1.00 14.05 91 ALA A C 1
ATOM 732 O O . ALA A 1 94 ? -18.607 -15.661 -15.706 1.00 15.35 91 ALA A O 1
ATOM 734 N N . LEU A 1 95 ? -16.522 -15.592 -14.909 1.00 13.33 92 LEU A N 1
ATOM 735 C CA . LEU A 1 95 ? -16.278 -14.296 -15.513 1.00 14.16 92 LEU A CA 1
ATOM 736 C C . LEU A 1 95 ? -16.225 -14.368 -17.042 1.00 14.04 92 LEU A C 1
ATOM 737 O O . LEU A 1 95 ? -16.781 -13.528 -17.725 1.00 15.22 92 LEU A O 1
ATOM 742 N N . LYS A 1 96 ? -15.579 -15.407 -17.563 1.00 14.56 93 LYS A N 1
ATOM 743 C CA . LYS A 1 96 ? -15.505 -15.622 -19.002 1.00 17.10 93 LYS A CA 1
ATOM 744 C C . LYS A 1 96 ? -16.874 -15.836 -19.617 1.00 16.52 93 LYS A C 1
ATOM 745 O O . LYS A 1 96 ? -17.122 -15.472 -20.754 1.00 18.88 93 LYS A O 1
ATOM 751 N N . ALA A 1 97 ? -17.769 -16.422 -18.828 1.00 16.64 94 ALA A N 1
ATOM 752 C CA . ALA A 1 97 ? -19.138 -16.680 -19.271 1.00 17.62 94 ALA A CA 1
ATOM 753 C C . ALA A 1 97 ? -19.888 -15.392 -19.516 1.00 14.16 94 ALA A C 1
ATOM 754 O O . ALA A 1 97 ? -20.911 -15.398 -20.163 1.00 15.57 94 ALA A O 1
ATOM 756 N N . GLY A 1 98 ? -19.403 -14.299 -18.940 1.00 13.42 95 GLY A N 1
ATOM 757 C CA . GLY A 1 98 ? -20.042 -13.023 -19.092 1.00 12.61 95 GLY A CA 1
ATOM 758 C C . GLY A 1 98 ? -20.836 -12.538 -17.887 1.00 11.72 95 GLY A C 1
ATOM 759 O O . GLY A 1 98 ? -21.581 -11.572 -18.011 1.00 12.36 95 GLY A O 1
ATOM 760 N N . ALA A 1 99 ? -20.692 -13.169 -16.734 1.00 11.35 96 ALA A N 1
ATOM 761 C CA . ALA A 1 99 ? -21.399 -12.723 -15.556 1.00 11.65 96 ALA A CA 1
ATOM 762 C C . ALA A 1 99 ? -21.053 -11.270 -15.235 1.00 11.17 96 ALA A C 1
ATOM 763 O O . ALA A 1 99 ? -19.889 -10.877 -15.285 1.00 13.28 96 ALA A O 1
ATOM 765 N N . ALA A 1 100 ? -22.053 -10.476 -14.867 1.00 10.88 97 ALA A N 1
ATOM 766 C CA . ALA A 1 100 ? -21.842 -9.108 -14.410 1.00 11.64 97 ALA A CA 1
ATOM 767 C C . ALA A 1 100 ? -21.313 -9.092 -12.989 1.00 11.84 97 ALA A C 1
ATOM 768 O O . ALA A 1 100 ? -20.597 -8.175 -12.603 1.00 14.41 97 ALA A O 1
ATOM 770 N N . ARG A 1 101 ? -21.665 -10.089 -12.210 1.00 10.97 98 ARG A N 1
ATOM 771 C CA . ARG A 1 101 ? -21.242 -10.231 -10.832 1.00 11.68 98 ARG A CA 1
ATOM 772 C C . ARG A 1 101 ? -21.219 -11.707 -10.517 1.00 10.09 98 ARG A C 1
ATOM 773 O O . ARG A 1 101 ? -22.014 -12.457 -11.063 1.00 10.22 98 ARG A O 1
ATOM 781 N N A VAL A 1 102 ? -20.317 -12.083 -9.634 0.59 10.78 99 VAL A N 1
ATOM 782 N N B VAL A 1 102 ? -20.322 -12.101 -9.612 0.41 10.63 99 VAL A N 1
ATOM 783 C CA A VAL A 1 102 ? -20.413 -13.381 -9.052 0.59 12.52 99 VAL A CA 1
ATOM 784 C CA B VAL A 1 102 ? -20.142 -13.495 -9.194 0.41 11.58 99 VAL A CA 1
ATOM 785 C C A VAL A 1 102 ? -20.611 -13.282 -7.576 0.59 12.84 99 VAL A C 1
ATOM 786 C C B VAL A 1 102 ? -20.153 -13.541 -7.667 0.41 11.41 99 VAL A C 1
ATOM 787 O O A VAL A 1 102 ? -20.401 -12.261 -6.902 0.59 12.75 99 VAL A O 1
ATOM 788 O O B VAL A 1 102 ? -19.437 -12.736 -7.061 0.41 10.69 99 VAL A O 1
ATOM 795 N N . ASN A 1 103 ? -21.013 -14.399 -7.055 1.00 12.31 100 ASN A N 1
ATOM 796 C CA . ASN A 1 103 ? -21.167 -14.518 -5.604 1.00 11.78 100 ASN A CA 1
ATOM 797 C C . ASN A 1 103 ? -20.311 -15.644 -5.083 1.00 12.56 100 ASN A C 1
ATOM 798 O O . ASN A 1 103 ? -20.413 -16.769 -5.570 1.00 14.75 100 ASN A O 1
ATOM 803 N N . LEU A 1 104 ? -19.503 -15.343 -4.088 1.00 11.95 101 LEU A N 1
ATOM 804 C CA . LEU A 1 104 ? -18.761 -16.328 -3.322 1.00 12.69 101 LEU A CA 1
ATOM 805 C C . LEU A 1 104 ? -19.572 -16.661 -2.081 1.00 13.76 101 LEU A C 1
ATOM 806 O O . LEU A 1 104 ? -20.092 -15.775 -1.455 1.00 18.72 101 LEU A O 1
ATOM 811 N N . GLY A 1 105 ? -19.590 -17.906 -1.667 1.00 13.61 102 GLY A N 1
ATOM 812 C CA . GLY A 1 105 ? -20.366 -18.344 -0.517 1.00 14.56 102 GLY A CA 1
ATOM 813 C C . GLY A 1 105 ? -19.469 -19.138 0.405 1.00 14.52 102 GLY A C 1
ATOM 814 O O . GLY A 1 105 ? -18.762 -18.575 1.213 1.00 16.34 102 GLY A O 1
ATOM 815 N N . THR A 1 106 ? -19.389 -20.459 0.209 1.00 17.01 103 THR A N 1
ATOM 816 C CA . THR A 1 106 ? -18.551 -21.295 1.070 1.00 19.55 103 THR A CA 1
ATOM 817 C C . THR A 1 106 ? -17.087 -20.834 1.088 1.00 18.97 103 THR A C 1
ATOM 818 O O . THR A 1 106 ? -16.426 -20.901 2.124 1.00 19.75 103 THR A O 1
ATOM 822 N N . ALA A 1 107 ? -16.564 -20.400 -0.058 1.00 18.27 104 ALA A N 1
ATOM 823 C CA . ALA A 1 107 ? -15.168 -19.953 -0.128 1.00 18.78 104 ALA A CA 1
ATOM 824 C C . ALA A 1 107 ? -14.859 -18.839 0.842 1.00 18.16 104 ALA A C 1
ATOM 825 O O . ALA A 1 107 ? -13.737 -18.748 1.309 1.00 19.51 104 ALA A O 1
ATOM 827 N N . ALA A 1 108 ? -15.828 -17.938 1.058 1.00 19.18 105 ALA A N 1
ATOM 828 C CA . ALA A 1 108 ? -15.618 -16.802 1.928 1.00 21.37 105 ALA A CA 1
ATOM 829 C C . ALA A 1 108 ? -15.413 -17.284 3.330 1.00 23.39 105 ALA A C 1
ATOM 830 O O . ALA A 1 108 ? -14.793 -16.588 4.130 1.00 25.59 105 ALA A O 1
ATOM 832 N N . LEU A 1 109 ? -15.935 -18.463 3.641 1.00 24.20 106 LEU A N 1
ATOM 833 C CA . LEU A 1 109 ? -15.746 -19.044 4.970 1.00 25.59 106 LEU A CA 1
ATOM 834 C C . LEU A 1 109 ? -14.521 -19.958 5.046 1.00 27.70 106 LEU A C 1
ATOM 835 O O . LEU A 1 109 ? -13.774 -19.927 6.012 1.00 29.95 106 LEU A O 1
ATOM 840 N N . GLU A 1 110 ? -14.328 -20.775 4.015 1.00 29.12 107 GLU A N 1
ATOM 841 C CA . GLU A 1 110 ? -13.299 -21.800 4.048 1.00 31.16 107 GLU A CA 1
ATOM 842 C C . GLU A 1 110 ? -11.936 -21.325 3.569 1.00 28.32 107 GLU A C 1
ATOM 843 O O . GLU A 1 110 ? -10.919 -21.880 3.971 1.00 29.35 107 GLU A O 1
ATOM 849 N N . ASP A 1 111 ? -11.895 -20.309 2.727 1.00 25.70 108 ASP A N 1
ATOM 850 C CA . ASP A 1 111 ? -10.644 -19.845 2.164 1.00 25.36 108 ASP A CA 1
ATOM 851 C C . ASP A 1 111 ? -10.596 -18.328 2.238 1.00 23.58 108 ASP A C 1
ATOM 852 O O . ASP A 1 111 ? -10.713 -17.640 1.230 1.00 22.28 108 ASP A O 1
ATOM 857 N N . PRO A 1 112 ? -10.437 -17.800 3.449 1.00 24.55 109 PRO A N 1
ATOM 858 C CA . PRO A 1 112 ? -10.424 -16.348 3.607 1.00 25.45 109 PRO A CA 1
ATOM 859 C C . PRO A 1 112 ? -9.324 -15.662 2.808 1.00 24.57 109 PRO A C 1
ATOM 860 O O . PRO A 1 112 ? -9.554 -14.564 2.294 1.00 24.37 109 PRO A O 1
ATOM 864 N N . GLN A 1 113 ? -8.173 -16.310 2.672 1.00 27.07 110 GLN A N 1
ATOM 865 C CA . GLN A 1 113 ? -7.060 -15.733 1.942 1.00 31.23 110 GLN A CA 1
ATOM 866 C C . GLN A 1 113 ? -7.389 -15.572 0.468 1.00 26.40 110 GLN A C 1
ATOM 867 O O . GLN A 1 113 ? -7.187 -14.508 -0.107 1.00 25.32 110 GLN A O 1
ATOM 873 N N . TRP A 1 114 ? -7.891 -16.638 -0.146 1.00 23.47 111 TRP A N 1
ATOM 874 C CA . TRP A 1 114 ? -8.283 -16.586 -1.547 1.00 21.14 111 TRP A CA 1
ATOM 875 C C . TRP A 1 114 ? -9.372 -15.543 -1.729 1.00 19.26 111 TRP A C 1
ATOM 876 O O . TRP A 1 114 ? -9.335 -14.742 -2.667 1.00 19.28 111 TRP A O 1
ATOM 887 N N . THR A 1 115 ? -10.360 -15.540 -0.839 1.00 18.50 112 THR A N 1
ATOM 888 C CA . THR A 1 115 ? -11.452 -14.595 -0.957 1.00 17.65 112 THR A CA 1
ATOM 889 C C . THR A 1 115 ? -10.961 -13.157 -0.947 1.00 17.88 112 THR A C 1
ATOM 890 O O . THR A 1 115 ? -11.379 -12.345 -1.764 1.00 17.22 112 THR A O 1
ATOM 894 N N . ALA A 1 116 ? -10.057 -12.838 -0.026 1.00 18.89 113 ALA A N 1
ATOM 895 C CA . ALA A 1 116 ? -9.526 -11.489 0.019 1.00 19.95 113 ALA A CA 1
ATOM 896 C C . ALA A 1 116 ? -8.768 -11.157 -1.261 1.00 20.19 113 ALA A C 1
ATOM 897 O O . ALA A 1 116 ? -8.843 -10.030 -1.745 1.00 20.70 113 ALA A O 1
ATOM 899 N N . ARG A 1 117 ? -8.013 -12.119 -1.793 1.00 21.15 114 ARG A N 1
ATOM 900 C CA . ARG A 1 117 ? -7.304 -11.882 -3.034 1.00 23.53 114 ARG A CA 1
ATOM 901 C C . ARG A 1 117 ? -8.249 -11.581 -4.194 1.00 20.49 114 ARG A C 1
ATOM 902 O O . ARG A 1 117 ? -7.985 -10.668 -4.987 1.00 21.04 114 ARG A O 1
ATOM 91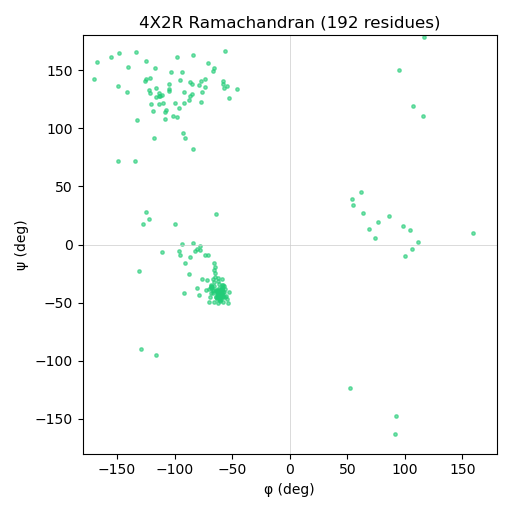0 N N A VAL A 1 118 ? -9.312 -12.368 -4.305 0.54 18.89 115 VAL A N 1
ATOM 911 N N B VAL A 1 118 ? -9.326 -12.346 -4.345 0.46 18.63 115 VAL A N 1
ATOM 912 C CA A VAL A 1 118 ? -10.301 -12.210 -5.354 0.54 18.04 115 VAL A CA 1
ATOM 913 C CA B VAL A 1 118 ? -10.179 -12.131 -5.504 0.46 17.57 115 VAL A CA 1
ATOM 914 C C A VAL A 1 118 ? -10.936 -10.842 -5.269 0.54 17.20 115 VAL A C 1
ATOM 915 C C B VAL A 1 118 ? -11.051 -10.869 -5.310 0.46 16.92 115 VAL A C 1
ATOM 916 O O A VAL A 1 118 ? -11.079 -10.140 -6.266 0.54 17.57 115 VAL A O 1
ATOM 917 O O B VAL A 1 118 ? -11.426 -10.229 -6.294 0.46 17.03 115 VAL A O 1
ATOM 924 N N . ILE A 1 119 ? -11.346 -10.475 -4.065 1.00 17.28 116 ILE A N 1
ATOM 925 C CA . ILE A 1 119 ? -11.951 -9.170 -3.826 1.00 17.59 116 ILE A CA 1
ATOM 926 C C . ILE A 1 119 ? -11.020 -8.056 -4.276 1.00 18.89 116 ILE A C 1
ATOM 927 O O . ILE A 1 119 ? -11.438 -7.135 -4.964 1.00 20.01 116 ILE A O 1
ATOM 932 N N . ALA A 1 120 ? -9.744 -8.160 -3.946 1.00 19.87 117 ALA A N 1
ATOM 933 C CA . ALA A 1 120 ? -8.805 -7.113 -4.316 1.00 22.16 117 ALA A CA 1
ATOM 934 C C . ALA A 1 120 ? -8.635 -7.023 -5.840 1.00 23.32 117 ALA A C 1
ATOM 935 O O . ALA A 1 120 ? -8.481 -5.944 -6.397 1.00 25.30 117 ALA A O 1
ATOM 937 N N . GLU A 1 121 ? -8.671 -8.155 -6.522 1.00 22.88 118 GLU A N 1
ATOM 938 C CA . GLU A 1 121 ? -8.432 -8.170 -7.949 1.00 24.34 118 GLU A CA 1
ATOM 939 C C . GLU A 1 121 ? -9.639 -7.776 -8.788 1.00 23.37 118 GLU A C 1
ATOM 940 O O . GLU A 1 121 ? -9.465 -7.161 -9.840 1.00 25.45 118 GLU A O 1
ATOM 946 N N . HIS A 1 122 ? -10.838 -8.175 -8.374 1.00 21.18 119 HIS A N 1
ATOM 947 C CA . HIS A 1 122 ? -12.019 -8.105 -9.238 1.00 20.57 119 HIS A CA 1
ATOM 948 C C . HIS A 1 122 ? -13.057 -7.085 -8.817 1.00 20.64 119 HIS A C 1
ATOM 949 O O . HIS A 1 122 ? -14.014 -6.862 -9.551 1.00 21.37 119 HIS A O 1
ATOM 956 N N . GLY A 1 123 ? -12.861 -6.465 -7.648 1.00 23.42 120 GLY A N 1
ATOM 957 C CA . GLY A 1 123 ? -13.663 -5.327 -7.233 1.00 24.25 120 GLY A CA 1
ATOM 958 C C . GLY A 1 123 ? -15.157 -5.603 -7.311 1.00 23.27 120 GLY A C 1
ATOM 959 O O . GLY A 1 123 ? -15.633 -6.524 -6.679 1.00 23.49 120 GLY A O 1
ATOM 960 N N . GLU A 1 124 ? -15.861 -4.763 -8.071 1.00 23.69 121 GLU A N 1
ATOM 961 C CA . GLU A 1 124 ? -17.322 -4.780 -8.101 1.00 23.48 121 GLU A CA 1
ATOM 962 C C . GLU A 1 124 ? -17.886 -6.007 -8.798 1.00 18.66 121 GLU A C 1
ATOM 963 O O . GLU A 1 124 ? -19.088 -6.244 -8.698 1.00 17.92 121 GLU A O 1
ATOM 969 N N . LYS A 1 125 ? -17.058 -6.819 -9.459 1.00 16.19 122 LYS A N 1
ATOM 970 C CA . LYS A 1 125 ? -17.548 -8.086 -9.983 1.00 15.27 122 LYS A CA 1
ATOM 971 C C . LYS A 1 125 ? -17.776 -9.131 -8.902 1.00 13.08 122 LYS A C 1
ATOM 972 O O . LYS A 1 125 ? -18.329 -10.170 -9.214 1.00 14.49 122 LYS A O 1
ATOM 978 N N . ILE A 1 126 ? -17.349 -8.874 -7.657 1.00 12.45 123 ILE A N 1
ATOM 979 C CA . ILE A 1 126 ? -17.439 -9.858 -6.613 1.00 12.34 123 ILE A CA 1
ATOM 980 C C . ILE A 1 126 ? -18.419 -9.429 -5.528 1.00 11.68 123 ILE A C 1
ATOM 981 O O . ILE A 1 126 ? -18.303 -8.312 -4.993 1.00 13.11 123 ILE A O 1
ATOM 986 N N . ALA A 1 127 ? -19.332 -10.317 -5.157 1.00 11.27 124 ALA A N 1
ATOM 987 C CA . ALA A 1 127 ? -20.138 -10.169 -3.952 1.00 11.02 124 ALA A CA 1
ATOM 988 C C . ALA A 1 127 ? -19.960 -11.415 -3.108 1.00 10.54 124 ALA A C 1
ATOM 989 O O . ALA A 1 127 ? -19.624 -12.471 -3.636 1.00 11.90 124 ALA A O 1
ATOM 991 N N . VAL A 1 128 ? -20.230 -11.306 -1.824 1.00 10.33 125 VAL A N 1
ATOM 992 C CA . VAL A 1 128 ? -20.207 -12.451 -0.927 1.00 10.48 125 VAL A CA 1
ATOM 993 C C . VAL A 1 128 ? -21.603 -12.743 -0.424 1.00 10.04 125 VAL A C 1
ATOM 994 O O . VAL A 1 128 ? -22.294 -11.855 0.095 1.00 10.50 125 VAL A O 1
ATOM 998 N N . GLY A 1 129 ? -22.026 -13.994 -0.568 1.00 10.51 126 GLY A N 1
ATOM 999 C CA . GLY A 1 129 ? -23.275 -14.452 -0.017 1.00 11.48 126 GLY A CA 1
ATOM 1000 C C . GLY A 1 129 ? -23.101 -14.921 1.395 1.00 12.42 126 GLY A C 1
ATOM 1001 O O . GLY A 1 129 ? -22.312 -15.803 1.655 1.00 17.14 126 GLY A O 1
ATOM 1002 N N . LEU A 1 130 ? -23.865 -14.350 2.298 1.00 10.91 127 LEU A N 1
ATOM 1003 C CA . LEU A 1 130 ? -23.926 -14.700 3.697 1.00 11.97 127 LEU A CA 1
ATOM 1004 C C . LEU A 1 130 ? -25.260 -15.386 3.949 1.00 11.61 127 LEU A C 1
ATOM 1005 O O . LEU A 1 130 ? -26.315 -14.749 3.895 1.00 12.15 127 LEU A O 1
ATOM 1010 N N . ASP A 1 131 ? -25.202 -16.688 4.162 1.00 12.00 128 ASP A N 1
ATOM 1011 C CA . ASP A 1 131 ? -26.382 -17.515 4.417 1.00 12.50 128 ASP A CA 1
ATOM 1012 C C . ASP A 1 131 ? -26.506 -17.712 5.913 1.00 11.55 128 ASP A C 1
ATOM 1013 O O . ASP A 1 131 ? -25.694 -18.402 6.530 1.00 13.68 128 ASP A O 1
ATOM 1018 N N . VAL A 1 132 ? -27.511 -17.083 6.508 1.00 11.32 129 VAL A N 1
ATOM 1019 C CA . VAL A 1 132 ? -27.594 -16.918 7.928 1.00 12.14 129 VAL A CA 1
ATOM 1020 C C . VAL A 1 132 ? -28.700 -17.779 8.539 1.00 13.71 129 VAL A C 1
ATOM 1021 O O . VAL A 1 132 ? -29.838 -17.781 8.050 1.00 13.95 129 VAL A O 1
ATOM 1025 N N A ARG A 1 133 ? -28.362 -18.450 9.642 0.55 15.44 130 ARG A N 1
ATOM 1026 N N B ARG A 1 133 ? -28.355 -18.515 9.600 0.45 15.44 130 ARG A N 1
ATOM 1027 C CA A ARG A 1 133 ? -29.327 -19.125 10.502 0.55 18.52 130 ARG A CA 1
ATOM 1028 C CA B ARG A 1 133 ? -29.330 -19.112 10.509 0.45 17.78 130 ARG A CA 1
ATOM 1029 C C A ARG A 1 133 ? -29.103 -18.635 11.935 0.55 17.12 130 ARG A C 1
ATOM 1030 C C B ARG A 1 133 ? -29.046 -18.567 11.888 0.45 16.94 130 ARG A C 1
ATOM 1031 O O A ARG A 1 133 ? -28.171 -19.041 12.634 0.55 17.73 130 ARG A O 1
ATOM 1032 O O B ARG A 1 133 ? -28.010 -18.869 12.501 0.45 17.21 130 ARG A O 1
ATOM 1047 N N . GLY A 1 134 ? -29.942 -17.715 12.359 1.00 16.30 131 GLY A N 1
ATOM 1048 C CA . GLY A 1 134 ? -29.706 -17.030 13.629 1.00 17.33 131 GLY A CA 1
ATOM 1049 C C . GLY A 1 134 ? -28.584 -16.010 13.441 1.00 16.61 131 GLY A C 1
ATOM 1050 O O . GLY A 1 134 ? -28.793 -14.995 12.772 1.00 18.28 131 GLY A O 1
ATOM 1051 N N . THR A 1 135 ? -27.392 -16.293 13.981 1.00 16.08 132 THR A N 1
ATOM 1052 C CA . THR A 1 135 ? -26.203 -15.492 13.678 1.00 16.27 132 THR A CA 1
ATOM 1053 C C . THR A 1 135 ? -25.074 -16.390 13.226 1.00 16.55 132 THR A C 1
ATOM 1054 O O . THR A 1 135 ? -23.913 -15.985 13.258 1.00 19.36 132 THR A O 1
ATOM 1058 N N . THR A 1 136 ? -25.415 -17.603 12.837 1.00 17.50 133 THR A N 1
ATOM 1059 C CA . THR A 1 136 ? -24.452 -18.574 12.397 1.00 18.73 133 THR A CA 1
ATOM 1060 C C . THR A 1 136 ? -24.523 -18.705 10.881 1.00 18.98 133 THR A C 1
ATOM 1061 O O . THR A 1 136 ? -25.584 -18.750 10.296 1.00 20.98 133 THR A O 1
ATOM 1065 N N . LEU A 1 137 ? -23.383 -18.789 10.216 1.00 17.83 134 LEU A N 1
ATOM 1066 C CA . LEU A 1 137 ? -23.363 -18.953 8.784 1.00 19.15 134 LEU A CA 1
ATOM 1067 C C . LEU A 1 137 ? -23.483 -20.402 8.378 1.00 22.17 134 LEU A C 1
ATOM 1068 O O . LEU A 1 137 ? -22.883 -21.258 8.993 1.00 25.10 134 LEU A O 1
ATOM 1073 N N . ALA A 1 138 ? -24.288 -20.656 7.348 1.00 24.51 135 ALA A N 1
ATOM 1074 C CA . ALA A 1 138 ? -24.510 -22.000 6.845 1.00 32.20 135 ALA A CA 1
ATOM 1075 C C . ALA A 1 138 ? -23.698 -22.148 5.574 1.00 39.84 135 ALA A C 1
ATOM 1076 O O . ALA A 1 138 ? -23.461 -21.165 4.875 1.00 38.96 135 ALA A O 1
ATOM 1078 N N . ALA A 1 139 ? -23.231 -23.362 5.308 1.00 48.39 136 ALA A N 1
ATOM 1079 C CA . ALA A 1 139 ? -22.531 -23.666 4.057 1.00 56.00 136 ALA A CA 1
ATOM 1080 C C . ALA A 1 139 ? -23.299 -24.733 3.275 1.00 59.09 136 ALA A C 1
ATOM 1081 O O . ALA A 1 139 ? -23.446 -25.865 3.739 1.00 61.08 136 ALA A O 1
ATOM 1083 N N . ARG A 1 140 ? -23.813 -24.346 2.104 1.00 58.45 137 ARG A N 1
ATOM 1084 C CA . ARG A 1 140 ? -24.504 -25.262 1.201 1.00 56.84 137 ARG A CA 1
ATOM 1085 C C . ARG A 1 140 ? -23.510 -26.313 0.715 1.00 56.74 137 ARG A C 1
ATOM 1086 O O . ARG A 1 140 ? -23.570 -27.477 1.106 1.00 56.71 137 ARG A O 1
ATOM 1094 N N . GLY A 1 146 ? -20.833 -22.614 9.604 1.00 72.29 143 GLY A N 1
ATOM 1095 C CA . GLY A 1 146 ? -19.836 -21.968 8.773 1.00 70.07 143 GLY A CA 1
ATOM 1096 C C . GLY A 1 146 ? -19.234 -20.742 9.431 1.00 65.69 143 GLY A C 1
ATOM 1097 O O . GLY A 1 146 ? -18.512 -19.985 8.787 1.00 67.83 143 GLY A O 1
ATOM 1098 N N . GLY A 1 147 ? -19.519 -20.545 10.715 1.00 57.44 144 GLY A N 1
ATOM 1099 C CA . GLY A 1 147 ? -18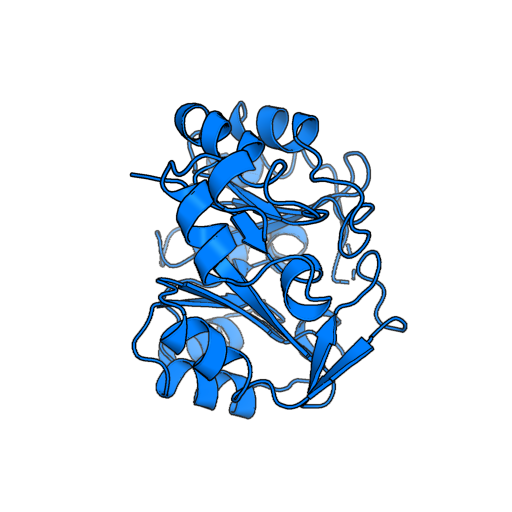.909 -19.457 11.467 1.00 48.67 144 GLY A CA 1
ATOM 1100 C C . GLY A 1 147 ? -19.871 -18.396 11.979 1.00 39.26 144 GLY A C 1
ATOM 1101 O O . GLY A 1 147 ? -21.073 -18.452 11.748 1.00 36.53 144 GLY A O 1
ATOM 1102 N N . ASP A 1 148 ? -19.323 -17.423 12.694 1.00 33.60 145 ASP A N 1
ATOM 1103 C CA . ASP A 1 148 ? -20.112 -16.337 13.254 1.00 28.41 145 ASP A CA 1
ATOM 1104 C C . ASP A 1 148 ? -20.317 -15.228 12.222 1.00 23.49 145 ASP A C 1
ATOM 1105 O O . ASP A 1 148 ? -19.365 -14.735 11.604 1.00 23.48 145 ASP A O 1
ATOM 1110 N N . LEU A 1 149 ? -21.563 -14.828 12.043 1.00 20.18 146 LEU A N 1
ATOM 1111 C CA . LEU A 1 149 ? -21.894 -13.778 11.089 1.00 17.68 146 LEU A CA 1
ATOM 1112 C C . LEU A 1 149 ? -21.103 -12.506 11.300 1.00 17.62 146 LEU A C 1
ATOM 1113 O O . LEU A 1 149 ? -20.528 -11.965 10.343 1.00 17.55 146 LEU A O 1
ATOM 1118 N N . TRP A 1 150 ? -21.066 -12.003 12.527 1.00 18.22 147 TRP A N 1
ATOM 1119 C CA . TRP A 1 150 ? -20.505 -10.685 12.735 1.00 19.17 147 TRP A CA 1
ATOM 1120 C C . TRP A 1 150 ? -18.983 -10.693 12.589 1.00 20.85 147 TRP A C 1
ATOM 1121 O O . TRP A 1 150 ? -18.403 -9.786 11.986 1.00 21.01 147 TRP A O 1
ATOM 1132 N N . GLN A 1 151 ? -18.322 -11.726 13.082 1.00 23.29 148 GLN A N 1
ATOM 1133 C CA . GLN A 1 151 ? -16.887 -11.801 12.852 1.00 26.40 148 GLN A CA 1
ATOM 1134 C C . GLN A 1 151 ? -16.535 -11.891 11.372 1.00 22.91 148 GLN A C 1
ATOM 1135 O O . GLN A 1 151 ? -15.558 -11.292 10.904 1.00 22.51 148 GLN A O 1
ATOM 1141 N N . THR A 1 152 ? -17.330 -12.652 10.639 1.00 21.37 149 THR A N 1
ATOM 1142 C CA . THR A 1 152 ? -17.079 -12.839 9.228 1.00 20.87 149 THR A CA 1
ATOM 1143 C C . THR A 1 152 ? -17.299 -11.539 8.477 1.00 18.52 149 THR A C 1
ATOM 1144 O O . THR A 1 152 ? -16.520 -11.172 7.613 1.00 18.16 149 THR A O 1
ATOM 1148 N N A LEU A 1 153 ? -18.366 -10.870 8.814 0.64 17.61 150 LEU A N 1
ATOM 1149 N N B LEU A 1 153 ? -18.392 -10.826 8.786 0.36 18.00 150 LEU A N 1
ATOM 1150 C CA A LEU A 1 153 ? -18.630 -9.621 8.195 0.64 16.75 150 LEU A CA 1
ATOM 1151 C CA B LEU A 1 153 ? -18.640 -9.500 8.184 0.36 17.51 150 LEU A CA 1
ATOM 1152 C C A LEU A 1 153 ? -17.518 -8.566 8.434 0.64 17.13 150 LEU A C 1
ATOM 1153 C C B LEU A 1 153 ? -17.468 -8.566 8.412 0.36 17.77 150 LEU A C 1
ATOM 1154 O O A LEU A 1 153 ? -17.098 -7.852 7.531 0.64 17.20 150 LEU A O 1
ATOM 1155 O O B LEU A 1 153 ? -16.994 -7.904 7.493 0.36 17.78 150 LEU A O 1
ATOM 1164 N N . ASP A 1 154 ? -16.998 -8.489 9.650 1.00 18.78 151 ASP A N 1
ATOM 1165 C CA . ASP A 1 154 ? -15.890 -7.575 9.937 1.00 20.10 151 ASP A CA 1
ATOM 1166 C C . ASP A 1 154 ? -14.656 -7.927 9.106 1.00 19.86 151 ASP A C 1
ATOM 1167 O O . ASP A 1 154 ? -13.985 -7.035 8.583 1.00 20.76 151 ASP A O 1
ATOM 1172 N N . ARG A 1 155 ? -14.348 -9.210 8.993 1.00 19.54 152 ARG A N 1
ATOM 1173 C CA . ARG A 1 155 ? -13.200 -9.652 8.203 1.00 20.40 152 ARG A CA 1
ATOM 1174 C C . ARG A 1 155 ? -13.375 -9.274 6.729 1.00 18.44 152 ARG A C 1
ATOM 1175 O O . ARG A 1 155 ? -12.455 -8.792 6.059 1.00 18.84 152 ARG A O 1
ATOM 1183 N N . LEU A 1 156 ? -14.559 -9.507 6.192 1.00 16.93 153 LEU A N 1
ATOM 1184 C CA . LEU A 1 156 ? -14.809 -9.204 4.788 1.00 16.35 153 LEU A CA 1
ATOM 1185 C C . LEU A 1 156 ? -14.806 -7.688 4.564 1.00 15.95 153 LEU A C 1
ATOM 1186 O O . LEU A 1 156 ? -14.349 -7.224 3.520 1.00 16.27 153 LEU A O 1
ATOM 1191 N N . ASN A 1 157 ? -15.288 -6.908 5.530 1.00 16.60 154 ASN A N 1
ATOM 1192 C CA . ASN A 1 157 ? -15.184 -5.472 5.401 1.00 17.84 154 ASN A CA 1
ATOM 1193 C C . ASN A 1 157 ? -13.735 -5.040 5.357 1.00 19.56 154 ASN A C 1
ATOM 1194 O O . ASN A 1 157 ? -13.361 -4.192 4.570 1.00 20.84 154 ASN A O 1
ATOM 1199 N N . GLU A 1 158 ? -12.904 -5.616 6.210 1.00 20.84 155 GLU A N 1
ATOM 1200 C CA . GLU A 1 158 ? -11.486 -5.304 6.203 1.00 23.08 155 GLU A CA 1
ATOM 1201 C C . GLU A 1 158 ? -10.830 -5.675 4.888 1.00 21.65 155 GLU A C 1
ATOM 1202 O O . GLU A 1 158 ? -9.907 -5.009 4.456 1.00 23.16 155 GLU A O 1
ATOM 1208 N N . ALA A 1 159 ? -11.302 -6.747 4.266 1.00 20.05 156 ALA A N 1
ATOM 1209 C CA . ALA A 1 159 ? -10.789 -7.157 2.986 1.00 19.23 156 ALA A CA 1
ATOM 1210 C C . ALA A 1 159 ? -11.339 -6.315 1.819 1.00 18.96 156 ALA A C 1
ATOM 1211 O O . ALA A 1 159 ? -10.926 -6.494 0.692 1.00 20.83 156 ALA A O 1
ATOM 1213 N N . GLY A 1 160 ? -12.259 -5.400 2.078 1.00 18.82 157 GLY A N 1
ATOM 1214 C CA . GLY A 1 160 ? -12.768 -4.547 1.039 1.00 18.42 157 GLY A CA 1
ATOM 1215 C C . GLY A 1 160 ? -13.921 -5.116 0.233 1.00 16.27 157 GLY A C 1
ATOM 1216 O O . GLY A 1 160 ? -14.143 -4.678 -0.884 1.00 16.18 157 GLY A O 1
ATOM 1217 N N . CYS A 1 161 ? -14.683 -6.052 0.788 1.00 14.96 158 CYS A N 1
ATOM 1218 C CA . CYS A 1 161 ? -15.807 -6.609 0.041 1.00 14.15 158 CYS A CA 1
ATOM 1219 C C . CYS A 1 161 ? -16.753 -5.502 -0.380 1.00 13.90 158 CYS A C 1
ATOM 1220 O O . CYS A 1 161 ? -17.124 -4.651 0.422 1.00 15.49 158 CYS A O 1
ATOM 1223 N N . ARG A 1 162 ? -17.183 -5.546 -1.632 1.00 12.87 159 ARG A N 1
ATOM 1224 C CA . ARG A 1 162 ? -17.973 -4.470 -2.214 1.00 13.03 159 ARG A CA 1
ATOM 1225 C C . ARG A 1 162 ? -19.469 -4.678 -2.170 1.00 11.91 159 ARG A C 1
ATOM 1226 O O . ARG A 1 162 ? -20.215 -3.748 -2.456 1.00 12.97 159 ARG A O 1
ATOM 1234 N N . ARG A 1 163 ? -19.933 -5.870 -1.787 1.00 10.88 160 ARG A N 1
ATOM 1235 C CA . ARG A 1 163 ? -21.373 -6.153 -1.788 1.00 10.81 160 ARG A CA 1
ATOM 1236 C C . ARG A 1 163 ? -21.609 -7.462 -1.085 1.00 9.51 160 ARG A C 1
ATOM 1237 O O . ARG A 1 163 ? -20.844 -8.418 -1.262 1.00 10.26 160 ARG A O 1
ATOM 1245 N N . TYR A 1 164 ? -22.704 -7.533 -0.321 1.00 9.31 161 TYR A N 1
ATOM 1246 C CA . TYR A 1 164 ? -23.133 -8.749 0.337 1.00 9.41 161 TYR A CA 1
ATOM 1247 C C . TYR A 1 164 ? -24.526 -9.125 -0.120 1.00 9.10 161 TYR A C 1
ATOM 1248 O O . TYR A 1 164 ? -25.369 -8.267 -0.302 1.00 10.54 161 TYR A O 1
ATOM 1257 N N . VAL A 1 165 ? -24.753 -10.422 -0.246 1.00 8.66 162 VAL A N 1
ATOM 1258 C CA . VAL A 1 165 ? -26.079 -10.980 -0.417 1.00 8.70 162 VAL A CA 1
ATOM 1259 C C . VAL A 1 165 ? -26.448 -11.669 0.882 1.00 9.32 162 VAL A C 1
ATOM 1260 O O . VAL A 1 165 ? -25.766 -12.609 1.281 1.00 11.75 162 VAL A O 1
ATOM 1264 N N . VAL A 1 166 ? -27.469 -11.184 1.570 1.00 9.04 163 VAL A N 1
ATOM 1265 C CA . VAL A 1 166 ? -27.812 -11.687 2.888 1.00 9.20 163 VAL A CA 1
ATOM 1266 C C . VAL A 1 166 ? -29.074 -12.479 2.816 1.00 9.66 163 VAL A C 1
ATOM 1267 O O . VAL A 1 166 ? -30.137 -11.932 2.508 1.00 10.37 163 VAL A O 1
ATOM 1271 N N . THR A 1 167 ? -28.977 -13.790 3.078 1.00 11.00 164 THR A N 1
ATOM 1272 C CA . THR A 1 167 ? -30.114 -14.681 3.060 1.00 12.26 164 THR A CA 1
ATOM 1273 C C . THR A 1 167 ? -30.406 -15.189 4.460 1.00 12.09 164 THR A C 1
ATOM 1274 O O . THR A 1 167 ? -29.512 -15.693 5.120 1.00 13.38 164 THR A O 1
ATOM 1278 N N . ASP A 1 168 ? -31.652 -15.067 4.934 1.00 13.05 165 ASP A N 1
ATOM 1279 C CA . ASP A 1 168 ? -32.098 -15.782 6.139 1.00 12.67 165 ASP A CA 1
ATOM 1280 C C . ASP A 1 168 ? -32.576 -17.145 5.671 1.00 11.88 165 ASP A C 1
ATOM 1281 O O . ASP A 1 168 ? -33.638 -17.267 5.069 1.00 11.97 165 ASP A O 1
ATOM 1286 N N A VAL A 1 169 ? -31.763 -18.174 5.902 0.36 12.22 166 VAL A N 1
ATOM 1287 N N B VAL A 1 169 ? -31.744 -18.155 5.875 0.64 12.43 166 VAL A N 1
ATOM 1288 C CA A VAL A 1 169 ? -32.066 -19.495 5.356 0.36 12.38 166 VAL A CA 1
ATOM 1289 C CA B VAL A 1 169 ? -32.042 -19.479 5.359 0.64 12.75 166 VAL A CA 1
ATOM 1290 C C A VAL A 1 169 ? -33.296 -20.112 5.979 0.36 12.37 166 VAL A C 1
ATOM 1291 C C B VAL A 1 169 ? -33.343 -20.017 5.927 0.64 12.16 166 VAL A C 1
ATOM 1292 O O A VAL A 1 169 ? -33.892 -21.028 5.408 0.36 13.02 166 VAL A O 1
ATOM 1293 O O B VAL A 1 169 ? -34.090 -20.707 5.221 0.64 13.09 166 VAL A O 1
ATOM 1300 N N . THR A 1 170 ? -33.673 -19.634 7.156 1.00 12.49 167 THR A N 1
ATOM 1301 C CA . THR A 1 170 ? -34.900 -20.107 7.770 1.00 13.38 167 THR A CA 1
ATOM 1302 C C . THR A 1 170 ? -36.139 -19.564 7.078 1.00 12.61 167 THR A C 1
ATOM 1303 O O . THR A 1 170 ? -37.197 -20.150 7.218 1.00 14.22 167 THR A O 1
ATOM 1307 N N . LYS A 1 171 ? -35.999 -18.470 6.351 1.00 12.10 168 LYS A N 1
ATOM 1308 C CA . LYS A 1 171 ? -37.098 -17.869 5.622 1.00 12.60 168 LYS A CA 1
ATOM 1309 C C . LYS A 1 171 ? -37.126 -18.169 4.150 1.00 11.33 168 LYS A C 1
ATOM 1310 O O . LYS A 1 171 ? -38.131 -17.975 3.478 1.00 11.11 168 LYS A O 1
ATOM 1316 N N A ASP A 1 172 ? -36.018 -18.623 3.620 0.61 12.73 169 ASP A N 1
ATOM 1317 N N B ASP A 1 172 ? -36.026 -18.674 3.647 0.39 11.96 169 ASP A N 1
ATOM 1318 C CA A ASP A 1 172 ? -35.879 -18.847 2.199 0.61 13.22 169 ASP A CA 1
ATOM 1319 C CA B ASP A 1 172 ? -35.877 -18.818 2.230 0.39 11.50 169 ASP A CA 1
ATOM 1320 C C A ASP A 1 172 ? -36.967 -19.801 1.712 0.61 12.08 169 ASP A C 1
ATOM 1321 C C B ASP A 1 172 ? -36.917 -19.812 1.679 0.39 11.36 169 ASP A C 1
ATOM 1322 O O A ASP A 1 172 ? -37.168 -20.906 2.277 0.61 13.13 169 ASP A O 1
ATOM 1323 O O B ASP A 1 172 ? -37.012 -20.963 2.149 0.39 12.10 169 ASP A O 1
ATOM 1332 N N . GLY A 1 173 ? -37.709 -19.368 0.702 1.00 11.02 170 GLY A N 1
ATOM 1333 C CA . GLY A 1 173 ? -38.748 -20.172 0.094 1.00 11.77 170 GLY A CA 1
ATOM 1334 C C . GLY A 1 173 ? -40.044 -20.290 0.874 1.00 10.81 170 GLY A C 1
ATOM 1335 O O . GLY A 1 173 ? -40.988 -20.941 0.400 1.00 12.60 170 GLY A O 1
ATOM 1336 N N . THR A 1 174 ? -40.133 -19.671 2.043 1.00 10.28 171 THR A N 1
ATOM 1337 C CA . THR A 1 174 ? -41.235 -19.929 2.940 1.00 10.37 171 THR A CA 1
ATOM 1338 C C . THR A 1 174 ? -42.399 -19.015 2.741 1.00 9.99 171 THR A C 1
ATOM 1339 O O . THR A 1 174 ? -43.465 -19.319 3.277 1.00 11.09 171 THR A O 1
ATOM 1343 N N . LEU A 1 175 ? -42.215 -17.889 2.034 1.00 9.65 172 LEU A N 1
ATOM 1344 C CA . LEU A 1 175 ? -43.272 -16.930 1.830 1.00 10.91 172 LEU A CA 1
ATOM 1345 C C . LEU A 1 175 ? -43.743 -16.284 3.189 1.00 12.51 172 LEU A C 1
ATOM 1346 O O . LEU A 1 175 ? -44.852 -15.824 3.300 1.00 15.66 172 LEU A O 1
ATOM 1351 N N . THR A 1 176 ? -42.862 -16.229 4.178 1.00 12.70 173 THR A N 1
ATOM 1352 C CA . THR A 1 176 ? -43.136 -15.661 5.493 1.00 14.76 173 THR A CA 1
ATOM 1353 C C . THR A 1 176 ? -42.743 -14.201 5.644 1.00 14.22 173 THR A C 1
ATOM 1354 O O . THR A 1 176 ? -42.896 -13.630 6.729 1.00 16.09 173 THR A O 1
ATOM 1358 N N . GLY A 1 177 ? -42.219 -13.609 4.592 1.00 11.08 174 GLY A N 1
ATOM 1359 C CA . GLY A 1 177 ? -41.721 -12.269 4.635 1.00 11.28 174 GLY A CA 1
ATOM 1360 C C . GLY A 1 177 ? -40.223 -12.226 4.892 1.00 11.18 174 GLY A C 1
ATOM 1361 O O . GLY A 1 177 ? -39.679 -13.125 5.539 1.00 12.53 174 GLY A O 1
ATOM 1362 N N . PRO A 1 178 ? -39.535 -11.217 4.395 1.00 11.01 175 PRO A N 1
ATOM 1363 C CA . PRO A 1 178 ? -38.086 -11.118 4.610 1.00 11.66 175 PRO A CA 1
ATOM 1364 C C . PRO A 1 178 ? -37.754 -10.778 6.055 1.00 11.05 175 PRO A C 1
ATOM 1365 O O . PRO A 1 178 ? -38.557 -10.182 6.784 1.00 12.53 175 PRO A O 1
ATOM 1369 N N . ASN A 1 179 ? -36.547 -11.140 6.468 1.00 11.20 176 ASN A N 1
ATOM 1370 C CA . ASN A 1 179 ? -36.056 -10.776 7.792 1.00 10.81 176 ASN A CA 1
ATOM 1371 C C . ASN A 1 179 ? -35.481 -9.375 7.740 1.00 10.05 176 ASN A C 1
ATOM 1372 O O . ASN A 1 179 ? -34.295 -9.164 7.548 1.00 10.49 176 ASN A O 1
ATOM 1377 N N . THR A 1 180 ? -36.372 -8.395 7.841 1.00 10.69 177 THR A N 1
ATOM 1378 C CA . THR A 1 180 ? -35.949 -7.006 7.711 1.00 11.04 177 THR A CA 1
ATOM 1379 C C . THR A 1 180 ? -35.040 -6.580 8.853 1.00 10.62 177 THR A C 1
ATOM 1380 O O . THR A 1 180 ? -34.150 -5.774 8.638 1.00 10.74 177 THR A O 1
ATOM 1384 N N . GLU A 1 181 ? -35.234 -7.127 10.053 1.00 10.82 178 GLU A N 1
ATOM 1385 C CA . GLU A 1 181 ? -34.332 -6.796 11.144 1.00 11.39 178 GLU A CA 1
ATOM 1386 C C . GLU A 1 181 ? -32.903 -7.203 10.831 1.00 10.17 178 GLU A C 1
ATOM 1387 O O . GLU A 1 181 ? -31.968 -6.420 11.015 1.00 11.04 178 GLU A O 1
ATOM 1393 N N . LEU A 1 182 ? -32.717 -8.451 10.374 1.00 10.21 179 LEU A N 1
ATOM 1394 C CA . LEU A 1 182 ? -31.386 -8.905 10.014 1.00 10.38 179 LEU A CA 1
ATOM 1395 C C . LEU A 1 182 ? -30.781 -8.017 8.938 1.00 9.55 179 LEU A C 1
ATOM 1396 O O . LEU A 1 182 ? -29.610 -7.664 8.985 1.00 10.36 179 LEU A O 1
ATOM 1401 N N . LEU A 1 183 ? -31.583 -7.685 7.923 1.00 9.31 180 LEU A N 1
ATOM 1402 C CA . LEU A 1 183 ? -31.088 -6.837 6.851 1.00 9.75 180 LEU A CA 1
ATOM 1403 C C . LEU A 1 183 ? -30.625 -5.490 7.377 1.00 9.33 180 LEU A C 1
ATOM 1404 O O . LEU A 1 183 ? -29.568 -4.998 6.983 1.00 10.23 180 LEU A O 1
ATOM 1409 N N . ARG A 1 184 ? -31.407 -4.871 8.257 1.00 9.74 181 ARG A N 1
ATOM 1410 C CA . ARG A 1 184 ? -31.020 -3.598 8.830 1.00 10.15 181 ARG A CA 1
ATOM 1411 C C . ARG A 1 184 ? -29.748 -3.747 9.647 1.00 9.82 181 ARG A C 1
ATOM 1412 O O . ARG A 1 184 ? -28.875 -2.861 9.643 1.00 10.64 181 ARG A O 1
ATOM 1420 N N . GLN A 1 185 ? -29.631 -4.848 10.396 1.00 9.92 182 GLN A N 1
ATOM 1421 C CA . GLN A 1 185 ? -28.461 -5.075 11.234 1.00 10.58 182 GLN A CA 1
ATOM 1422 C C . GLN A 1 185 ? -27.202 -5.221 10.420 1.00 10.84 182 GLN A C 1
ATOM 1423 O O . GLN A 1 185 ? -26.170 -4.653 10.769 1.00 12.34 182 GLN A O 1
ATOM 1429 N N . VAL A 1 186 ? -27.267 -5.996 9.340 1.00 10.57 183 VAL A N 1
ATOM 1430 C CA . VAL A 1 186 ? -26.087 -6.163 8.503 1.00 10.78 183 VAL A CA 1
ATOM 1431 C C . VAL A 1 186 ? -25.761 -4.864 7.770 1.00 10.94 183 VAL A C 1
ATOM 1432 O O . VAL A 1 186 ? -24.591 -4.459 7.736 1.00 12.00 183 VAL A O 1
ATOM 1436 N N . ALA A 1 187 ? -26.771 -4.196 7.180 1.00 10.94 184 ALA A N 1
ATOM 1437 C CA . ALA A 1 187 ? -26.521 -2.966 6.443 1.00 11.23 184 ALA A CA 1
ATOM 1438 C C . ALA A 1 187 ? -25.855 -1.924 7.351 1.00 11.84 184 ALA A C 1
ATOM 1439 O O . ALA A 1 187 ? -25.020 -1.159 6.900 1.00 13.45 184 ALA A O 1
ATOM 1441 N N . ALA A 1 188 ? -26.211 -1.906 8.639 1.00 11.76 185 ALA A N 1
ATOM 1442 C CA . ALA A 1 188 ? -25.627 -0.932 9.558 1.00 13.17 185 ALA A CA 1
ATOM 1443 C C . ALA A 1 188 ? -24.162 -1.213 9.851 1.00 13.42 185 ALA A C 1
ATOM 1444 O O . ALA A 1 188 ? -23.447 -0.327 10.293 1.00 17.10 185 ALA A O 1
ATOM 1446 N N A ARG A 1 189 ? -23.734 -2.449 9.617 0.54 14.29 186 ARG A N 1
ATOM 1447 N N B ARG A 1 189 ? -23.739 -2.469 9.685 0.46 12.72 186 ARG A N 1
ATOM 1448 C CA A ARG A 1 189 ?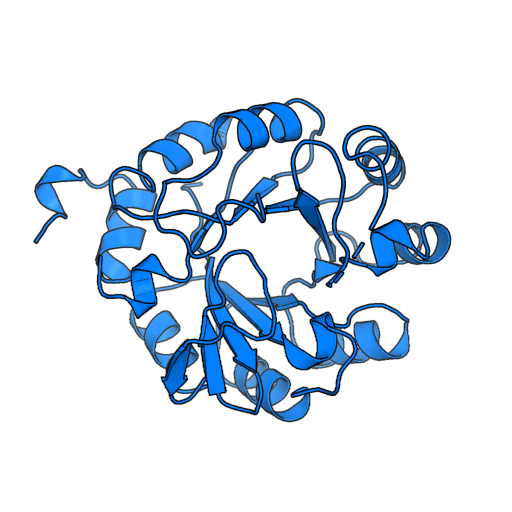 -22.411 -2.906 9.990 0.54 15.74 186 ARG A CA 1
ATOM 1449 C CA B ARG A 1 189 ? -22.378 -2.882 10.013 0.46 12.78 186 ARG A CA 1
ATOM 1450 C C A ARG A 1 189 ? -21.403 -2.776 8.860 0.54 15.64 186 ARG A C 1
ATOM 1451 C C B ARG A 1 189 ? -21.464 -2.965 8.811 0.46 14.18 186 ARG A C 1
ATOM 1452 O O A ARG A 1 189 ? -20.231 -3.066 9.029 0.54 17.20 186 ARG A O 1
ATOM 1453 O O B ARG A 1 189 ? -20.411 -3.596 8.891 0.46 15.33 186 ARG A O 1
ATOM 1468 N N . THR A 1 190 ? -21.839 -2.336 7.693 1.00 14.95 187 THR A N 1
ATOM 1469 C CA . THR A 1 190 ? -20.959 -2.266 6.548 1.00 15.98 187 THR A CA 1
ATOM 1470 C C . THR A 1 190 ? -21.270 -1.031 5.732 1.00 16.24 187 THR A C 1
ATOM 1471 O O . THR A 1 190 ? -22.374 -0.533 5.743 1.00 18.54 187 THR A O 1
ATOM 1475 N N A SER A 1 191 ? -20.300 -0.519 4.990 0.46 16.49 188 SER A N 1
ATOM 1476 N N B SER A 1 191 ? -20.282 -0.557 4.994 0.54 17.06 188 SER A N 1
ATOM 1477 C CA A SER A 1 191 ? -20.623 0.509 4.005 0.46 17.41 188 SER A CA 1
ATOM 1478 C CA B SER A 1 191 ? -20.512 0.495 4.020 0.54 18.15 188 SER A CA 1
ATOM 1479 C C A SER A 1 191 ? -21.033 -0.122 2.667 0.46 15.95 188 SER A C 1
ATOM 1480 C C B SER A 1 191 ? -20.819 -0.084 2.627 0.54 16.71 188 SER A C 1
ATOM 1481 O O A SER A 1 191 ? -21.641 0.554 1.830 0.46 16.29 188 SER A O 1
ATOM 1482 O O B SER A 1 191 ? -21.114 0.673 1.705 0.54 17.69 188 SER A O 1
ATOM 1487 N N . ALA A 1 192 ? -20.729 -1.405 2.466 1.00 14.32 189 ALA A N 1
ATOM 1488 C CA . ALA A 1 192 ? -21.067 -2.055 1.202 1.00 13.74 189 ALA A CA 1
ATOM 1489 C C . ALA A 1 192 ? -22.563 -2.226 1.100 1.00 12.35 189 ALA A C 1
ATOM 1490 O O . ALA A 1 192 ? -23.225 -2.505 2.087 1.00 12.89 189 ALA A O 1
ATOM 1492 N N . PRO A 1 193 ? -23.104 -2.138 -0.115 1.00 11.37 190 PRO A N 1
ATOM 1493 C CA . PRO A 1 193 ? -24.519 -2.423 -0.301 1.00 10.95 190 PRO A CA 1
ATOM 1494 C C . PRO A 1 193 ? -24.858 -3.886 -0.019 1.00 9.69 190 PRO A C 1
ATOM 1495 O O . PRO A 1 193 ? -24.040 -4.786 -0.215 1.00 10.70 190 PRO A O 1
ATOM 1499 N N . VAL A 1 194 ? -26.101 -4.068 0.399 1.00 9.41 191 VAL A N 1
ATOM 1500 C CA . VAL A 1 194 ? -26.671 -5.356 0.733 1.00 9.15 191 VAL A CA 1
ATOM 1501 C C . VAL A 1 194 ? -27.804 -5.693 -0.219 1.00 8.54 191 VAL A C 1
ATOM 1502 O O . VAL A 1 194 ? -28.684 -4.867 -0.491 1.00 9.30 191 VAL A O 1
ATOM 1506 N N . VAL A 1 195 ? -27.791 -6.941 -0.696 1.00 8.41 192 VAL A N 1
ATOM 1507 C CA . VAL A 1 195 ? -28.871 -7.542 -1.436 1.00 8.59 192 VAL A CA 1
ATOM 1508 C C . VAL A 1 195 ? -29.688 -8.417 -0.487 1.00 8.36 192 VAL A C 1
ATOM 1509 O O . VAL A 1 195 ? -29.154 -9.344 0.116 1.00 9.49 192 VAL A O 1
ATOM 1513 N N . ALA A 1 196 ? -30.985 -8.123 -0.368 1.00 8.14 193 ALA A N 1
ATOM 1514 C CA . ALA A 1 196 ? -31.880 -8.935 0.443 1.00 8.68 193 ALA A CA 1
ATOM 1515 C C . ALA A 1 196 ? -32.259 -10.215 -0.262 1.00 8.46 193 ALA A C 1
ATOM 1516 O O . ALA A 1 196 ? -32.583 -10.204 -1.434 1.00 9.63 193 ALA A O 1
ATOM 1518 N N . SER A 1 197 ? -32.327 -11.311 0.479 1.00 9.36 194 SER A N 1
ATOM 1519 C CA . SER A 1 197 ? -32.777 -12.575 -0.062 1.00 10.18 194 SER A CA 1
ATOM 1520 C C . SER A 1 197 ? -33.466 -13.409 1.011 1.00 9.20 194 SER A C 1
ATOM 1521 O O . SER A 1 197 ? -32.975 -13.559 2.121 1.00 11.21 194 SER A O 1
ATOM 1524 N N . GLY A 1 198 ? -34.583 -14.002 0.630 1.00 9.71 195 GLY A N 1
ATOM 1525 C CA . GLY A 1 198 ? -35.259 -15.001 1.412 1.00 9.81 195 GLY A CA 1
ATOM 1526 C C . GLY A 1 198 ? -36.540 -14.503 2.042 1.00 10.48 195 GLY A C 1
ATOM 1527 O O . GLY A 1 198 ? -36.538 -13.571 2.859 1.00 12.65 195 GLY A O 1
ATOM 1528 N N . GLY A 1 199 ? -37.637 -15.134 1.671 1.00 9.52 196 GLY A N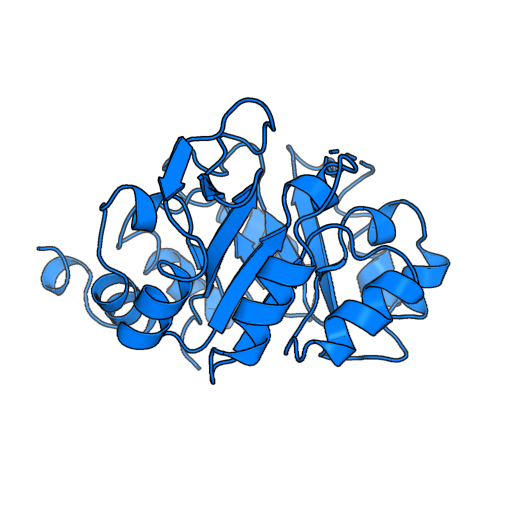 1
ATOM 1529 C CA . GLY A 1 199 ? -38.884 -14.916 2.356 1.00 10.01 196 GLY A CA 1
ATOM 1530 C C . GLY A 1 199 ? -39.853 -13.982 1.683 1.00 9.62 196 GLY A C 1
ATOM 1531 O O . GLY A 1 199 ? -40.990 -13.889 2.147 1.00 10.38 196 GLY A O 1
ATOM 1532 N N . ILE A 1 200 ? -39.470 -13.255 0.639 1.00 8.79 197 ILE A N 1
ATOM 1533 C CA . ILE A 1 200 ? -40.421 -12.336 0.033 1.00 8.83 197 ILE A CA 1
ATOM 1534 C C . ILE A 1 200 ? -41.680 -13.095 -0.333 1.00 9.37 197 ILE A C 1
ATOM 1535 O O . ILE A 1 200 ? -41.621 -14.181 -0.932 1.00 10.25 197 ILE A O 1
ATOM 1540 N N . SER A 1 201 ? -42.828 -12.485 -0.033 1.00 9.66 198 SER A N 1
ATOM 1541 C CA . SER A 1 201 ? -44.088 -13.131 -0.270 1.00 10.25 198 SER A CA 1
ATOM 1542 C C . SER A 1 201 ? -45.082 -12.263 -0.992 1.00 10.17 198 SER A C 1
ATOM 1543 O O . SER A 1 201 ? -46.059 -12.769 -1.536 1.00 15.27 198 SER A O 1
ATOM 1546 N N . SER A 1 202 ? -44.924 -10.959 -0.931 1.00 10.15 199 SER A N 1
ATOM 1547 C CA . SER A 1 202 ? -46.003 -10.060 -1.291 1.00 10.21 199 SER A CA 1
ATOM 1548 C C . SER A 1 202 ? -45.462 -8.790 -1.879 1.00 9.55 199 SER A C 1
ATOM 1549 O O . SER A 1 202 ? -44.294 -8.408 -1.666 1.00 9.57 199 SER A O 1
ATOM 1552 N N . LEU A 1 203 ? -46.341 -8.051 -2.525 1.00 9.87 200 LEU A N 1
ATOM 1553 C CA . LEU A 1 203 ? -46.011 -6.730 -2.983 1.00 9.79 200 LEU A CA 1
ATOM 1554 C C . LEU A 1 203 ? -45.703 -5.803 -1.800 1.00 9.63 200 LEU A C 1
ATOM 1555 O O . LEU A 1 203 ? -44.829 -4.951 -1.894 1.00 10.32 200 LEU A O 1
ATOM 1560 N N A GLU A 1 204 ? -46.388 -5.965 -0.666 0.56 10.68 201 GLU A N 1
ATOM 1561 N N B GLU A 1 204 ? -46.418 -5.995 -0.687 0.44 10.79 201 GLU A N 1
ATOM 1562 C CA A GLU A 1 204 ? -46.030 -5.130 0.465 0.56 12.05 201 GLU A CA 1
ATOM 1563 C CA B GLU A 1 204 ? -46.135 -5.241 0.520 0.44 11.96 201 GLU A CA 1
ATOM 1564 C C A GLU A 1 204 ? -44.625 -5.411 0.974 0.56 10.89 201 GLU A C 1
ATOM 1565 C C B GLU A 1 204 ? -44.682 -5.431 0.977 0.44 11.04 201 GLU A C 1
ATOM 1566 O O A G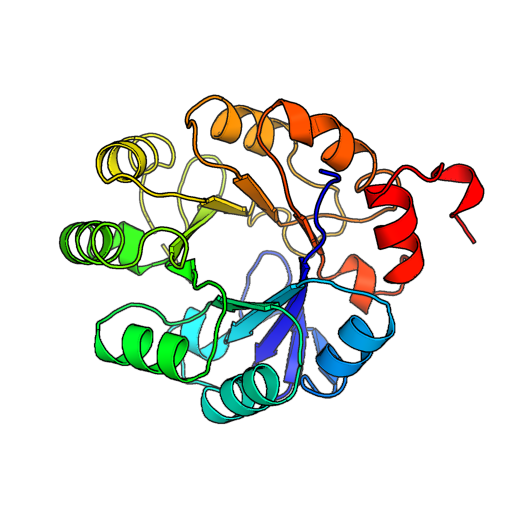LU A 1 204 ? -43.940 -4.499 1.412 0.56 11.90 201 GLU A O 1
ATOM 1567 O O B GLU A 1 204 ? -44.027 -4.474 1.373 0.44 12.04 201 GLU A O 1
ATOM 1578 N N . ASP A 1 205 ? -44.168 -6.663 0.890 1.00 10.45 202 ASP A N 1
ATOM 1579 C CA . ASP A 1 205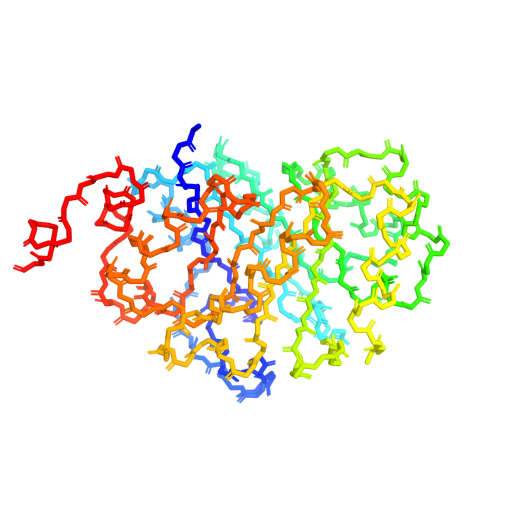 ? -42.794 -6.943 1.264 1.00 10.21 202 ASP A CA 1
ATOM 1580 C C . ASP A 1 205 ? -41.826 -6.159 0.366 1.00 9.85 202 ASP A C 1
ATOM 1581 O O . ASP A 1 205 ? -40.784 -5.661 0.821 1.00 11.06 202 ASP A O 1
ATOM 1586 N N A ILE A 1 206 ? -42.133 -6.077 -0.923 0.50 9.44 203 ILE A N 1
ATOM 1587 N N B ILE A 1 206 ? -42.127 -6.117 -0.940 0.50 9.13 203 ILE A N 1
ATOM 1588 C CA A ILE A 1 206 ? -41.268 -5.338 -1.820 0.50 9.50 203 ILE A CA 1
ATOM 1589 C CA B ILE A 1 206 ? -41.309 -5.343 -1.869 0.50 9.30 203 ILE A CA 1
ATOM 1590 C C A ILE A 1 206 ? -41.270 -3.847 -1.482 0.50 9.93 203 ILE A C 1
ATOM 1591 C C B ILE A 1 206 ? -41.272 -3.881 -1.449 0.50 9.83 203 ILE A C 1
ATOM 1592 O O A ILE A 1 206 ? -40.224 -3.195 -1.496 0.50 10.12 203 ILE A O 1
ATOM 1593 O O B ILE A 1 206 ? -40.205 -3.274 -1.414 0.50 10.58 203 ILE A O 1
ATOM 1602 N N . ALA A 1 207 ? -42.431 -3.313 -1.148 1.00 10.11 204 ALA A N 1
ATOM 1603 C CA . ALA A 1 207 ? -42.494 -1.923 -0.738 1.00 11.65 204 ALA A CA 1
ATOM 1604 C C . ALA A 1 207 ? -41.676 -1.676 0.543 1.00 12.17 204 ALA A C 1
ATOM 1605 O O . ALA A 1 207 ? -40.993 -0.662 0.657 1.00 13.35 204 ALA A O 1
ATOM 1607 N N . ALA A 1 208 ? -41.749 -2.595 1.492 1.00 11.96 205 ALA A N 1
ATOM 1608 C CA . ALA A 1 208 ? -40.974 -2.477 2.742 1.00 12.44 205 ALA A CA 1
ATOM 1609 C C . ALA A 1 208 ? -39.481 -2.514 2.488 1.00 11.74 205 ALA A C 1
ATOM 1610 O O . ALA A 1 208 ? -38.729 -1.763 3.087 1.00 13.53 205 ALA A O 1
ATOM 1612 N N . LEU A 1 209 ? -39.044 -3.378 1.580 1.00 10.45 206 LEU A N 1
ATOM 1613 C CA . LEU A 1 209 ? -37.638 -3.424 1.216 1.00 10.06 206 LEU A CA 1
ATOM 1614 C C . LEU A 1 209 ? -37.237 -2.167 0.490 1.00 9.81 206 LEU A C 1
ATOM 1615 O O . LEU A 1 209 ? -36.114 -1.673 0.674 1.00 10.46 206 LEU A O 1
ATOM 1620 N N . ALA A 1 210 ? -38.110 -1.606 -0.350 1.00 10.09 207 ALA A N 1
ATOM 1621 C CA . ALA A 1 210 ? -37.763 -0.395 -1.078 1.00 10.70 207 ALA A CA 1
ATOM 1622 C C . ALA A 1 210 ? -37.493 0.762 -0.107 1.00 10.83 207 ALA A C 1
ATOM 1623 O O . ALA A 1 210 ? -36.699 1.641 -0.417 1.00 12.78 207 ALA A O 1
ATOM 1625 N N . ARG A 1 211 ? -38.123 0.767 1.071 1.00 11.33 208 ARG A N 1
ATOM 1626 C CA . ARG A 1 211 ? -37.869 1.788 2.090 1.00 11.65 208 ARG A CA 1
ATOM 1627 C C . ARG A 1 211 ? -36.570 1.554 2.860 1.00 11.33 208 ARG A C 1
ATOM 1628 O O . ARG A 1 211 ? -36.194 2.382 3.693 1.00 13.97 208 ARG A O 1
ATOM 1636 N N . LEU A 1 212 ? -35.834 0.470 2.573 1.00 10.50 209 LEU A N 1
ATOM 1637 C CA . LEU A 1 212 ? -34.530 0.207 3.159 1.00 9.90 209 LEU A CA 1
ATOM 1638 C C . LEU A 1 212 ? -33.398 0.657 2.266 1.00 9.61 209 LEU A C 1
ATOM 1639 O O . LEU A 1 212 ? -32.240 0.619 2.714 1.00 9.86 209 LEU A O 1
ATOM 1644 N N . VAL A 1 213 ? -33.682 1.115 1.062 1.00 9.32 210 VAL A N 1
ATOM 1645 C CA . VAL A 1 213 ? -32.583 1.505 0.186 1.00 9.64 210 VAL A CA 1
ATOM 1646 C C . VAL A 1 213 ? -31.703 2.568 0.835 1.00 9.54 210 VAL A C 1
ATOM 1647 O O . VAL A 1 213 ? -30.474 2.469 0.760 1.00 10.29 210 VAL A O 1
ATOM 1651 N N . PRO A 1 214 ? -32.261 3.565 1.538 1.00 9.61 211 PRO A N 1
ATOM 1652 C CA . PRO A 1 214 ? -31.399 4.582 2.156 1.00 10.58 211 PRO A CA 1
ATOM 1653 C C . PRO A 1 214 ? -30.498 4.081 3.256 1.00 10.25 211 PRO A C 1
ATOM 1654 O O . PRO A 1 214 ? -29.558 4.774 3.640 1.00 12.15 211 PRO A O 1
ATOM 1658 N N . GLN A 1 215 ? -30.777 2.908 3.788 1.00 9.40 212 GLN A N 1
ATOM 1659 C CA . GLN A 1 215 ? -29.935 2.266 4.761 1.00 9.91 212 GLN A CA 1
ATOM 1660 C C . GLN A 1 215 ? -28.827 1.421 4.142 1.00 9.89 212 GLN A C 1
ATOM 1661 O O . GLN A 1 215 ? -27.928 0.959 4.850 1.00 10.98 212 GLN A O 1
ATOM 1667 N N . GLY A 1 216 ? -28.904 1.193 2.841 1.00 9.98 213 GLY A N 1
ATOM 1668 C CA . GLY A 1 216 ? -27.923 0.381 2.168 1.00 10.73 213 GLY A CA 1
ATOM 1669 C C . GLY A 1 216 ? -28.399 -0.944 1.655 1.00 10.15 213 GLY A C 1
ATOM 1670 O O . GLY A 1 216 ? -27.595 -1.689 1.098 1.00 13.59 213 GLY A O 1
ATOM 1671 N N . VAL A 1 217 ? -29.665 -1.283 1.796 1.00 9.02 214 VAL A N 1
ATOM 1672 C CA . VAL A 1 217 ? -30.236 -2.483 1.202 1.00 9.29 214 VAL A CA 1
ATOM 1673 C C . VAL A 1 217 ? -30.768 -2.076 -0.150 1.00 9.86 214 VAL A C 1
ATOM 1674 O O . VAL A 1 217 ? -31.876 -1.558 -0.252 1.00 10.97 214 VAL A O 1
ATOM 1678 N N . ASP A 1 218 ? -29.944 -2.204 -1.203 1.00 9.13 215 ASP A N 1
ATOM 1679 C CA . ASP A 1 218 ? -30.264 -1.553 -2.456 1.00 9.92 215 ASP A CA 1
ATOM 1680 C C . ASP A 1 218 ? -30.931 -2.461 -3.481 1.00 8.79 215 ASP A C 1
ATOM 1681 O O . ASP A 1 218 ? -31.336 -1.989 -4.531 1.00 9.47 215 ASP A O 1
ATOM 1686 N N A SER A 1 219 ? -31.074 -3.742 -3.154 0.57 8.45 216 SER A N 1
ATOM 1687 N N B SER A 1 219 ? -31.121 -3.726 -3.148 0.43 8.00 216 SER A N 1
ATOM 1688 C CA A SER A 1 219 ? -31.509 -4.756 -4.083 0.57 8.13 216 SER A CA 1
ATOM 1689 C CA B SER A 1 219 ? -31.640 -4.670 -4.093 0.43 7.53 216 SER A CA 1
ATOM 1690 C C A SER A 1 219 ? -32.204 -5.870 -3.328 0.57 7.59 216 SER A C 1
ATOM 1691 C C B SER A 1 219 ? -32.191 -5.875 -3.347 0.43 7.65 216 SER A C 1
ATOM 1692 O O A SER A 1 219 ? -31.964 -6.046 -2.117 0.57 8.36 216 SER A O 1
ATOM 1693 O O B SER A 1 219 ? -31.929 -6.066 -2.149 0.43 7.81 216 SER A O 1
ATOM 1698 N N . ALA A 1 220 ? -32.953 -6.690 -4.053 1.00 7.61 217 ALA A N 1
ATOM 1699 C CA . ALA A 1 220 ? -33.592 -7.836 -3.474 1.00 7.57 217 ALA A CA 1
ATOM 1700 C C . ALA A 1 220 ? -33.727 -8.929 -4.521 1.00 7.34 217 ALA A C 1
ATOM 1701 O O . ALA A 1 220 ? -34.145 -8.639 -5.656 1.00 8.18 217 ALA A O 1
ATOM 1703 N N . ILE A 1 221 ? -33.436 -10.166 -4.142 1.00 7.52 218 ILE A N 1
ATOM 1704 C CA . ILE A 1 221 ? -33.626 -11.344 -4.953 1.00 7.59 218 ILE A CA 1
ATOM 1705 C C . ILE A 1 221 ? -34.995 -11.905 -4.660 1.00 7.83 218 ILE A C 1
ATOM 1706 O O . ILE A 1 221 ? -35.364 -12.092 -3.481 1.00 8.90 218 ILE A O 1
ATOM 1711 N N . VAL A 1 222 ? -35.775 -12.202 -5.700 1.00 7.66 219 VAL A N 1
ATOM 1712 C CA . VAL A 1 222 ? -37.116 -12.726 -5.560 1.00 8.48 219 VAL A CA 1
ATOM 1713 C C . VAL A 1 222 ? -37.203 -14.076 -6.232 1.00 7.71 219 VAL A C 1
ATOM 1714 O O . VAL A 1 222 ? -36.979 -14.190 -7.437 1.00 8.24 219 VAL A O 1
ATOM 1718 N N . GLY A 1 223 ? -37.562 -15.106 -5.452 1.00 8.40 220 GLY A N 1
ATOM 1719 C CA . GLY A 1 223 ? -37.669 -16.461 -5.930 1.00 9.34 220 GLY A CA 1
ATOM 1720 C C . GLY A 1 223 ? -39.085 -16.994 -5.861 1.00 8.35 220 GLY A C 1
ATOM 1721 O O . GLY A 1 223 ? -39.889 -16.811 -6.798 1.00 9.22 220 GLY A O 1
ATOM 1722 N N . LYS A 1 224 ? -39.406 -17.686 -4.787 1.00 8.47 221 LYS A N 1
ATOM 1723 C CA . LYS A 1 224 ? -40.643 -18.433 -4.695 1.00 8.87 221 LYS A CA 1
ATOM 1724 C C . LYS A 1 224 ? -41.874 -17.596 -5.021 1.00 8.84 221 LYS A C 1
ATOM 1725 O O . LYS A 1 224 ? -42.803 -18.123 -5.630 1.00 9.92 221 LYS A O 1
ATOM 1731 N N . ALA A 1 225 ? -41.949 -16.346 -4.579 1.00 8.85 222 ALA A N 1
ATOM 1732 C CA . ALA A 1 225 ? -43.176 -15.581 -4.814 1.00 9.31 222 ALA A CA 1
ATOM 1733 C C . ALA A 1 225 ? -43.502 -15.468 -6.284 1.00 9.00 222 ALA A C 1
ATOM 1734 O O . ALA A 1 225 ? -44.671 -15.428 -6.668 1.00 10.30 222 ALA A O 1
ATOM 1736 N N . LEU A 1 226 ? -42.490 -15.334 -7.120 1.00 8.96 223 LEU A N 1
ATOM 1737 C CA . LEU A 1 226 ? -42.689 -15.268 -8.572 1.00 9.48 223 LEU A CA 1
ATOM 1738 C C . LEU A 1 226 ? -43.120 -16.626 -9.143 1.00 9.61 223 LEU A C 1
ATOM 1739 O O . LEU A 1 226 ? -44.082 -16.732 -9.896 1.00 10.49 223 LEU A O 1
ATOM 1744 N N . TYR A 1 227 ? -42.406 -17.689 -8.795 1.00 9.44 224 TYR A N 1
ATOM 1745 C CA . TYR A 1 227 ? -42.731 -19.012 -9.330 1.00 9.71 224 TYR A CA 1
ATOM 1746 C C . TYR A 1 227 ? -44.067 -19.514 -8.828 1.00 10.26 224 TYR A C 1
ATOM 1747 O O . TYR A 1 227 ? -44.747 -20.256 -9.511 1.00 11.87 224 TYR A O 1
ATOM 1756 N N . ASN A 1 228 ? -44.455 -19.094 -7.631 1.00 9.84 225 ASN A N 1
ATOM 1757 C CA . ASN A 1 228 ? -45.739 -19.462 -7.051 1.00 9.82 225 ASN A CA 1
ATOM 1758 C C . ASN A 1 228 ? -46.884 -18.608 -7.581 1.00 10.01 225 ASN A C 1
ATOM 1759 O O . ASN A 1 228 ? -48.032 -18.848 -7.210 1.00 11.10 225 ASN A O 1
ATOM 1764 N N . GLY A 1 229 ? -46.604 -17.605 -8.411 1.00 10.16 226 GLY A N 1
ATOM 1765 C CA . GLY A 1 229 ? -47.641 -16.799 -9.015 1.00 10.70 226 GLY A CA 1
ATOM 1766 C C . GLY A 1 229 ? -48.259 -15.774 -8.082 1.00 10.50 226 GLY A C 1
ATOM 1767 O O . GLY A 1 229 ? -49.328 -15.248 -8.367 1.00 11.76 226 GLY A O 1
ATOM 1768 N N . ASN A 1 230 ? -47.586 -15.424 -6.985 1.00 10.05 227 ASN A N 1
ATOM 1769 C CA . ASN A 1 230 ? -48.155 -14.451 -6.049 1.00 10.01 227 ASN A CA 1
ATOM 1770 C C . ASN A 1 230 ? -48.364 -13.098 -6.728 1.00 10.33 227 ASN A C 1
ATOM 1771 O O . ASN A 1 230 ? -49.308 -12.388 -6.436 1.00 11.95 227 ASN A O 1
ATOM 1776 N N . PHE A 1 231 ? -47.433 -12.733 -7.589 1.00 10.72 228 PHE A N 1
ATOM 1777 C CA . PHE A 1 231 ? -47.477 -11.522 -8.391 1.00 10.27 228 PHE A CA 1
ATOM 1778 C C . PHE A 1 231 ? -46.615 -11.769 -9.608 1.00 9.80 228 PHE A C 1
ATOM 1779 O O . PHE A 1 231 ? -45.776 -12.689 -9.598 1.00 10.21 228 PHE A O 1
ATOM 1787 N N . THR A 1 232 ? -46.791 -10.969 -10.651 1.00 10.25 229 THR A N 1
ATOM 1788 C CA . THR A 1 232 ? -45.936 -11.035 -11.813 1.00 9.54 229 THR A CA 1
ATOM 1789 C C . THR A 1 232 ? -44.674 -10.205 -11.579 1.00 8.99 229 THR A C 1
ATOM 1790 O O . THR A 1 232 ? -44.638 -9.326 -10.700 1.00 9.42 229 THR A O 1
ATOM 1794 N N . LEU A 1 233 ? -43.655 -10.435 -12.381 1.00 8.90 230 LEU A N 1
ATOM 1795 C CA . LEU A 1 233 ? -42.472 -9.612 -12.262 1.00 8.71 230 LEU A CA 1
ATOM 1796 C C . LEU A 1 233 ? -42.746 -8.144 -12.589 1.00 8.24 230 LEU A C 1
ATOM 1797 O O . LEU A 1 233 ? -42.260 -7.268 -11.890 1.00 8.73 230 LEU A O 1
ATOM 1802 N N . PRO A 1 234 ? -43.559 -7.820 -13.618 1.00 8.72 231 PRO A N 1
ATOM 1803 C CA . PRO A 1 234 ? -43.884 -6.395 -13.815 1.00 9.01 231 PRO A CA 1
ATOM 1804 C C . PRO A 1 234 ? -44.554 -5.762 -12.615 1.00 8.79 231 PRO A C 1
ATOM 1805 O O . PRO A 1 234 ? -44.283 -4.606 -12.295 1.00 9.10 231 PRO A O 1
ATOM 1809 N N . GLN A 1 235 ? -45.437 -6.486 -11.935 1.00 8.86 232 GLN A N 1
ATOM 1810 C CA . GLN A 1 235 ? -46.057 -5.969 -10.714 1.00 9.48 232 GLN A CA 1
ATOM 1811 C C . GLN A 1 235 ? -44.982 -5.665 -9.653 1.00 8.65 232 GLN A C 1
ATOM 1812 O O . GLN A 1 235 ? -45.006 -4.635 -8.996 1.00 9.16 232 GLN A O 1
ATOM 1818 N N . ALA A 1 236 ? -44.071 -6.614 -9.441 1.00 8.83 233 ALA A N 1
ATOM 1819 C CA . ALA A 1 236 ? -43.029 -6.423 -8.465 1.00 8.99 233 ALA A CA 1
ATOM 1820 C C . ALA A 1 236 ? -42.131 -5.262 -8.822 1.00 8.38 233 ALA A C 1
ATOM 1821 O O . ALA A 1 236 ? -41.775 -4.455 -7.947 1.00 8.79 233 ALA A O 1
ATOM 1823 N N . LEU A 1 237 ? -41.739 -5.156 -10.088 1.00 8.03 234 LEU A N 1
ATOM 1824 C CA . LEU A 1 237 ? -40.933 -4.040 -10.543 1.00 8.39 234 LEU A CA 1
ATOM 1825 C C . LEU A 1 237 ? -41.659 -2.722 -10.347 1.00 8.34 234 LEU A C 1
ATOM 1826 O O . LEU A 1 237 ? -41.048 -1.721 -9.971 1.00 8.96 234 LEU A O 1
ATOM 1831 N N . ALA A 1 238 ? -42.958 -2.694 -10.587 1.00 8.42 235 ALA A N 1
ATOM 1832 C CA . ALA A 1 238 ? -43.750 -1.492 -10.395 1.00 9.07 235 ALA A CA 1
ATOM 1833 C C . ALA A 1 238 ? -43.643 -0.998 -8.964 1.00 9.14 235 ALA A C 1
ATOM 1834 O O . ALA A 1 238 ? -43.352 0.164 -8.703 1.00 9.88 235 ALA A O 1
ATOM 1836 N N . VAL A 1 239 ? -43.852 -1.903 -8.006 1.00 8.98 236 VAL A N 1
ATOM 1837 C CA . VAL A 1 239 ? -43.771 -1.538 -6.595 1.00 9.54 236 VAL A CA 1
ATOM 1838 C C . VAL A 1 239 ? -42.337 -1.168 -6.209 1.00 9.08 236 VAL A C 1
ATOM 1839 O O . VAL A 1 239 ? -42.108 -0.193 -5.478 1.00 10.44 236 VAL A O 1
ATOM 1843 N N . ALA A 1 240 ? -41.347 -1.909 -6.680 1.00 9.27 237 ALA A N 1
ATOM 1844 C CA . ALA A 1 240 ? -39.943 -1.605 -6.362 1.00 9.66 237 ALA A CA 1
ATOM 1845 C C . ALA A 1 240 ? -39.576 -0.205 -6.827 1.00 9.86 237 ALA A C 1
ATOM 1846 O O . ALA A 1 240 ? -38.708 0.430 -6.239 1.00 10.67 237 ALA A O 1
ATOM 1848 N N . GLY A 1 241 ? -40.231 0.256 -7.905 1.00 9.88 238 GLY A N 1
ATOM 1849 C CA . GLY A 1 241 ? -40.020 1.574 -8.462 1.00 10.54 238 GLY A CA 1
ATOM 1850 C C . GLY A 1 241 ? -41.042 2.630 -8.078 1.00 11.18 238 GLY A C 1
ATOM 1851 O O . GLY A 1 241 ? -41.084 3.685 -8.683 1.00 12.85 238 GLY A O 1
ATOM 1852 N N . GLY A 1 242 ? -41.813 2.394 -7.010 1.00 11.28 239 GLY A N 1
ATOM 1853 C CA . GLY A 1 242 ? -42.639 3.403 -6.393 1.00 12.18 239 GLY A CA 1
ATOM 1854 C C . GLY A 1 242 ? -44.131 3.341 -6.600 1.00 11.77 239 GLY A C 1
ATOM 1855 O O . GLY A 1 242 ? -44.832 4.177 -6.019 1.00 12.99 239 GLY A O 1
ATOM 1856 N N . ALA A 1 243 ? -44.647 2.427 -7.398 1.00 11.46 240 ALA A N 1
ATOM 1857 C CA . ALA A 1 243 ? -46.088 2.287 -7.547 1.00 11.59 240 ALA A CA 1
ATOM 1858 C C . ALA A 1 243 ? -46.721 1.807 -6.241 1.00 12.60 240 ALA A C 1
ATOM 1859 O O . ALA A 1 243 ? -46.102 1.062 -5.476 1.00 12.94 240 ALA A O 1
ATOM 1861 N N . ALA A 1 244 ? -47.963 2.226 -6.007 1.00 13.28 241 ALA A N 1
ATOM 1862 C CA . AL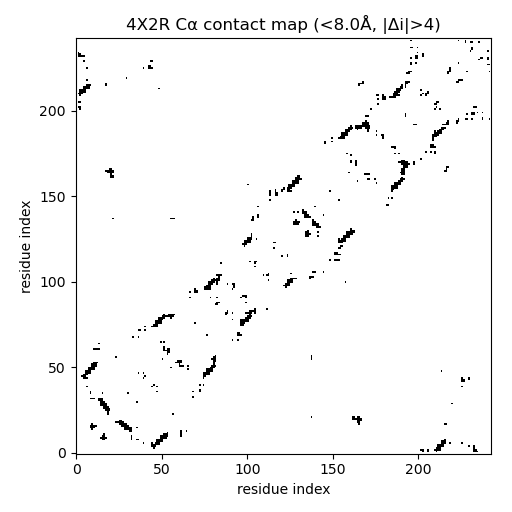A A 1 244 ? -48.672 1.853 -4.801 1.00 14.51 241 ALA A CA 1
ATOM 1863 C C . ALA A 1 244 ? -49.103 0.410 -4.850 1.00 14.02 241 ALA A C 1
ATOM 1864 O O . ALA A 1 244 ? -49.671 -0.049 -5.829 1.00 14.44 241 ALA A O 1
ATOM 1866 N N . VAL A 1 245 ? -48.894 -0.295 -3.739 1.00 15.02 242 VAL A N 1
ATOM 1867 C CA . VAL A 1 245 ? -49.288 -1.695 -3.640 1.00 15.39 242 VAL A CA 1
ATOM 1868 C C . VAL A 1 245 ? -50.764 -1.875 -3.964 1.00 16.91 242 VAL A C 1
ATOM 1869 O O . VAL A 1 245 ? -51.125 -2.780 -4.703 1.00 17.71 242 VAL A O 1
ATOM 1873 N N . GLN A 1 246 ? -51.602 -1.007 -3.426 1.00 19.31 243 GLN A N 1
ATOM 1874 C CA . GLN A 1 246 ? -53.032 -1.186 -3.629 1.00 24.29 243 GLN A CA 1
ATOM 1875 C C . GLN A 1 246 ? -53.451 -1.036 -5.088 1.00 20.77 243 GLN A C 1
ATOM 1876 O O . GLN A 1 246 ? -54.445 -1.636 -5.513 1.00 22.13 243 GLN A O 1
ATOM 1882 N N . ASP A 1 247 ? -52.695 -0.258 -5.839 1.00 16.78 244 ASP A N 1
ATOM 1883 C CA . ASP A 1 247 ? -52.960 -0.125 -7.264 1.00 16.09 244 ASP A CA 1
ATOM 1884 C C . ASP A 1 247 ? -52.429 -1.321 -8.040 1.00 14.49 244 ASP A C 1
ATOM 1885 O O . ASP A 1 247 ? -53.080 -1.823 -8.955 1.00 15.77 244 ASP A O 1
ATOM 1890 N N . VAL A 1 248 ? -51.218 -1.761 -7.714 1.00 13.43 245 VAL A N 1
ATOM 1891 C CA . VAL A 1 248 ? -50.614 -2.855 -8.423 1.00 13.00 245 VAL A CA 1
ATOM 1892 C C . VAL A 1 248 ? -51.310 -4.194 -8.189 1.00 14.03 245 VAL A C 1
ATOM 1893 O O . VAL A 1 248 ? -51.402 -5.014 -9.113 1.00 15.18 245 VAL A O 1
ATOM 1897 N N . GLN A 1 249 ? -51.769 -4.429 -6.964 1.00 15.76 246 GLN A N 1
ATOM 1898 C CA . GLN A 1 249 ? -52.528 -5.653 -6.672 1.00 18.09 246 GLN A CA 1
ATOM 1899 C C . GLN A 1 249 ? -53.609 -5.926 -7.742 1.00 20.55 246 GLN A C 1
ATOM 1900 O O . GLN A 1 249 ? -54.355 -5.034 -8.125 1.00 21.61 246 GLN A O 1
ATOM 1906 N N . ALA A 1 250 ? -53.679 -7.177 -8.188 1.00 23.43 247 ALA A N 1
ATOM 1907 C CA . ALA A 1 250 ? -54.645 -7.582 -9.211 1.00 28.57 247 ALA A CA 1
ATOM 1908 C C . ALA A 1 250 ? -56.052 -7.574 -8.640 1.00 32.38 247 ALA A C 1
ATOM 1909 O O . ALA A 1 250 ? -57.000 -7.188 -9.321 1.00 34.76 247 ALA A O 1
#

Organism: NCBI:txid525246

Nearest PDB structures (foldseek):
  4x2r-assembly1_A  TM=1.004E+00  e=3.106E-51  Actinomyces urogenitalis DSM 15434
  4u28-assembly1_A  TM=9.911E-01  e=2.258E-36  Streptomyces sviceus ATCC 29083
  4w9t-assembly1_A  TM=9.922E-01  e=4.401E-36  Streptomyces sp. Mg1
  2x30-assembly1_A  TM=9.664E-01  e=7.259E-31  Streptomyces coelicolor
  1vzw-assembly1_A  TM=9.506E-01  e=1.332E-30  Streptomyces coelicolor

Sequence (243 aa):
AMLTLLPAVDVADGKAVRLLQGEAAGGSETDYGSPIEEAARDWVEAGAEEWIHLVDLDAAFGRGSNAPLLERIVGEVVGGIKVELSGGIIRRDDASLTRALKAGAARVVNLGTAALEDPQWTARVVIAEHGEKIAVGLDVRRGTTLAARGGDLWQTLLDRLNEAGCRRYVVTDVVTKDDGTLTGPNTELLRQVAARRTSSAPVVASGGISSLEEDIIAALARLVPQGVDSSAIVGKALYNGNFTLPQALAVAGGAAVQDVQA